Protein AF-A0A227J8V5-F1 (afdb_monomer_lite)

Secondary structure (DSSP, 8-state):
-----SEEEEE-TTS-EEEEE-S--PPPTT-SEEEEEEEEEEE-SS--EEEEEEEEEEEP---EEEE-------GGGSTTT-S---S-SEEEEE-EEE-TTS-EEEEEE-TTS-TTTT-EETTEEEEEEEEE-TTS-EEEEEEETTEEEEEEEE-TTSEEEEEE-S-----TT---------EEEEE--

Organism: Vibrio parahaemolyticus (NCBI:txid670)

pLDDT: mean 85.98, std 10.06, range [41.16, 97.94]

InterPro domains:
  IPR019959 T1SS-143 repeat-containing domain [TIGR03660] (1-89)
  IPR019959 T1SS-143 repeat-containing domain [TIGR03660] (93-189)

Radius of gyration: 26.36 Å; chains: 1; bounding box: 68×32×77 Å

Structure (mmCIF, N/CA/C/O backbone):
data_AF-A0A227J8V5-F1
#
_entry.id   AF-A0A227J8V5-F1
#
loop_
_atom_site.group_PDB
_atom_site.id
_atom_site.type_symbol
_atom_site.label_atom_id
_atom_site.label_alt_id
_atom_site.label_comp_id
_atom_site.label_asym_id
_atom_site.label_entity_id
_atom_site.label_seq_id
_atom_site.pdbx_PDB_ins_code
_atom_site.Cartn_x
_atom_site.Cartn_y
_atom_site.Cartn_z
_atom_site.occupancy
_atom_site.B_iso_or_equiv
_atom_site.auth_seq_id
_atom_site.auth_comp_id
_atom_site.auth_asym_id
_atom_site.auth_atom_id
_atom_site.pdbx_PDB_model_num
ATOM 1 N N . ALA A 1 1 ? -5.944 -15.728 23.467 1.00 41.16 1 ALA A N 1
ATOM 2 C CA . ALA A 1 1 ? -6.350 -14.507 24.187 1.00 41.16 1 ALA A CA 1
ATOM 3 C C . ALA A 1 1 ? -5.587 -14.437 25.507 1.00 41.16 1 ALA A C 1
ATOM 5 O O . ALA A 1 1 ? -5.782 -15.307 26.346 1.00 41.16 1 ALA A O 1
ATOM 6 N N . ASN A 1 2 ? -4.686 -13.463 25.667 1.00 51.44 2 ASN A N 1
ATOM 7 C CA . ASN A 1 2 ? -3.834 -13.316 26.860 1.00 51.44 2 ASN A CA 1
ATOM 8 C C . ASN A 1 2 ? -4.487 -12.498 27.997 1.00 51.44 2 ASN A C 1
ATOM 10 O O . ASN A 1 2 ? -3.800 -12.115 28.932 1.00 51.44 2 ASN A O 1
ATOM 14 N N . GLY A 1 3 ? -5.805 -12.258 27.952 1.00 58.00 3 GLY A N 1
ATOM 15 C CA . GLY A 1 3 ? -6.556 -11.708 29.089 1.00 58.00 3 GLY A CA 1
ATOM 16 C C . GLY A 1 3 ? -6.320 -10.227 29.408 1.00 58.00 3 GLY A C 1
ATOM 17 O O . GLY A 1 3 ? -6.699 -9.797 30.492 1.00 58.00 3 GLY A O 1
ATOM 18 N N . ASN A 1 4 ? -5.723 -9.451 28.498 1.00 74.69 4 ASN A N 1
ATOM 19 C CA . ASN A 1 4 ? -5.631 -7.999 28.656 1.00 74.69 4 ASN A CA 1
ATOM 20 C C . ASN A 1 4 ? -6.990 -7.350 28.327 1.00 74.69 4 ASN A C 1
ATOM 22 O O . ASN A 1 4 ? -7.610 -7.757 27.340 1.00 74.69 4 ASN A O 1
ATOM 26 N N . PRO A 1 5 ? -7.469 -6.384 29.130 1.00 77.06 5 PRO A N 1
ATOM 27 C CA . PRO A 1 5 ? -8.672 -5.628 28.802 1.00 77.06 5 PRO A CA 1
ATOM 28 C C . PRO A 1 5 ? -8.445 -4.787 27.537 1.00 77.06 5 PRO A C 1
ATOM 30 O O . PRO A 1 5 ? -7.383 -4.195 27.370 1.00 77.06 5 PRO A O 1
ATOM 33 N N . VAL A 1 6 ? -9.441 -4.757 26.647 1.00 83.00 6 VAL A N 1
ATOM 34 C CA . VAL A 1 6 ? -9.468 -3.881 25.456 1.00 83.00 6 VAL A CA 1
ATOM 35 C C . VAL A 1 6 ? -10.122 -2.531 25.760 1.00 83.00 6 VAL A C 1
ATOM 37 O O . VAL A 1 6 ? -9.788 -1.527 25.147 1.00 83.00 6 VAL A O 1
ATOM 40 N N . PHE A 1 7 ? -11.004 -2.473 26.760 1.00 90.00 7 PHE A N 1
ATOM 41 C CA . PHE A 1 7 ? -11.544 -1.233 27.308 1.00 90.00 7 PHE A CA 1
ATOM 42 C C . PHE A 1 7 ? -12.031 -1.432 28.746 1.00 90.00 7 PHE A C 1
ATOM 44 O O . PHE A 1 7 ? -12.361 -2.547 29.164 1.00 90.00 7 PHE A O 1
ATOM 51 N N . THR A 1 8 ? -12.185 -0.318 29.459 1.00 91.62 8 THR A N 1
ATOM 52 C CA . THR A 1 8 ? -12.817 -0.243 30.776 1.00 91.62 8 THR A CA 1
ATOM 53 C C . THR A 1 8 ? -13.949 0.787 30.758 1.00 91.62 8 THR A C 1
ATOM 55 O O . THR A 1 8 ? -13.747 1.939 30.379 1.00 91.62 8 THR A O 1
ATOM 58 N N . LEU A 1 9 ? -15.140 0.389 31.220 1.00 92.88 9 LEU A N 1
ATOM 59 C CA . LEU A 1 9 ? -16.269 1.286 31.486 1.00 92.88 9 LEU A CA 1
ATOM 60 C C . LEU A 1 9 ? -16.565 1.298 32.989 1.00 92.88 9 LEU A C 1
ATOM 62 O O . LEU A 1 9 ? -16.943 0.278 33.565 1.00 92.88 9 LEU A O 1
ATOM 66 N N . VAL A 1 10 ? -16.424 2.462 33.618 1.00 93.31 10 VAL A N 1
ATOM 67 C CA . VAL A 1 10 ? -16.809 2.690 35.017 1.00 93.31 10 VAL A CA 1
ATOM 68 C C . VAL A 1 10 ? -18.111 3.475 35.035 1.00 93.31 10 VAL A C 1
ATOM 70 O O . VAL A 1 10 ? -18.189 4.530 34.414 1.00 93.31 10 VAL A O 1
ATOM 73 N N . VAL A 1 11 ? -19.114 2.984 35.764 1.00 91.94 11 VAL A N 1
ATOM 74 C CA . VAL A 1 11 ? -20.383 3.684 36.008 1.00 91.94 11 VAL A CA 1
ATOM 75 C C . VAL A 1 11 ? -20.552 3.854 37.513 1.00 91.94 11 VAL A C 1
ATOM 77 O O . VAL A 1 11 ? -20.458 2.885 38.267 1.00 91.94 11 VAL A O 1
ATOM 80 N N . ASN A 1 12 ? -20.786 5.085 37.951 1.00 91.62 12 ASN A N 1
ATOM 81 C CA . ASN A 1 12 ? -20.906 5.449 39.356 1.00 91.62 12 ASN A CA 1
ATOM 82 C C . ASN A 1 12 ? -22.375 5.619 39.764 1.00 91.62 12 ASN A C 1
ATOM 84 O O . ASN A 1 12 ? -23.251 5.893 38.946 1.00 91.62 12 ASN A O 1
ATOM 88 N N . VAL A 1 13 ? -22.641 5.504 41.068 1.00 88.56 13 VAL A N 1
ATOM 89 C CA . VAL A 1 13 ? -23.993 5.651 41.645 1.00 88.56 13 VAL A CA 1
ATOM 90 C C . VAL A 1 13 ? -24.553 7.069 41.467 1.00 88.56 13 VAL A C 1
ATOM 92 O O . VAL A 1 13 ? -25.765 7.254 41.446 1.00 88.56 13 VAL A O 1
ATOM 95 N N . ASP A 1 14 ? -23.689 8.072 41.304 1.00 89.75 14 ASP A N 1
ATOM 96 C CA . ASP A 1 14 ? -24.091 9.453 41.007 1.00 89.75 14 ASP A CA 1
ATOM 97 C C . ASP A 1 14 ? -24.482 9.678 39.532 1.00 89.75 14 ASP A C 1
ATOM 99 O O . ASP A 1 14 ? -24.818 10.797 39.147 1.00 89.75 14 ASP A O 1
ATOM 103 N N . GLY A 1 15 ? -24.451 8.621 38.711 1.00 84.31 15 GLY A N 1
ATOM 104 C CA . GLY A 1 15 ? -24.783 8.656 37.290 1.00 84.31 15 GLY A CA 1
ATOM 105 C C . GLY A 1 15 ? -23.629 9.085 36.384 1.00 84.31 15 GLY A C 1
ATOM 106 O O . GLY A 1 15 ? -23.796 9.083 35.164 1.00 84.31 15 GLY A O 1
ATOM 107 N N . SER A 1 16 ? -22.461 9.431 36.934 1.00 91.38 16 SER A N 1
ATOM 108 C CA . SER A 1 16 ? -21.267 9.674 36.124 1.00 91.38 16 SER A CA 1
ATOM 109 C C . SER A 1 16 ? -20.705 8.366 35.565 1.00 91.38 16 SER A C 1
ATOM 111 O O . SER A 1 16 ? -20.787 7.308 36.194 1.00 91.38 16 SER A O 1
ATOM 113 N N . TYR A 1 17 ? -20.116 8.434 34.374 1.00 92.44 17 TYR A N 1
ATOM 114 C CA . TYR A 1 17 ? -19.448 7.301 33.749 1.00 92.44 17 TYR A CA 1
ATOM 115 C C . TYR A 1 17 ? -18.154 7.739 33.067 1.00 92.44 17 TYR A C 1
ATOM 117 O O . TYR A 1 17 ? -18.022 8.886 32.640 1.00 92.44 17 TYR A O 1
ATOM 125 N N . ASN A 1 18 ? -17.200 6.816 32.969 1.00 93.62 18 ASN A N 1
ATOM 126 C CA . ASN A 1 18 ? -15.945 7.007 32.253 1.00 93.62 18 ASN A CA 1
ATOM 127 C C . ASN A 1 18 ? -15.636 5.769 31.414 1.00 93.62 18 ASN A C 1
ATOM 129 O O . ASN A 1 18 ? -15.599 4.660 31.949 1.00 93.62 18 ASN A O 1
ATOM 133 N N . PHE A 1 19 ? -15.378 5.979 30.127 1.00 92.81 19 PHE A N 1
ATOM 134 C CA . PHE A 1 19 ? -14.901 4.952 29.211 1.00 92.81 19 PHE A CA 1
ATOM 135 C C . PHE A 1 19 ? -13.424 5.197 28.897 1.00 92.81 19 PHE A C 1
ATOM 137 O O . PHE A 1 19 ? -13.041 6.321 28.577 1.00 92.81 19 PHE A O 1
ATOM 144 N N . THR A 1 20 ? -12.615 4.146 28.971 1.00 90.44 20 THR A N 1
ATOM 145 C CA . THR A 1 20 ? -11.203 4.158 28.585 1.00 90.44 20 THR A CA 1
ATOM 146 C C . THR A 1 20 ? -10.969 3.029 27.591 1.00 90.44 20 THR A C 1
ATOM 148 O O . THR A 1 20 ? -11.209 1.873 27.931 1.00 90.44 20 THR A O 1
ATOM 151 N N . LEU A 1 21 ? -10.494 3.358 26.388 1.00 86.44 21 LEU A N 1
ATOM 152 C CA . LEU A 1 21 ? -9.985 2.377 25.431 1.00 86.44 21 LEU A CA 1
ATOM 153 C C . LEU A 1 21 ? -8.553 2.003 25.842 1.00 86.44 21 LEU A C 1
ATOM 155 O O . LEU A 1 21 ? -7.722 2.887 26.048 1.00 86.44 21 LEU A O 1
ATOM 159 N N . GLU A 1 22 ? -8.290 0.716 26.044 1.00 84.69 22 GLU A N 1
ATOM 160 C CA . GLU A 1 22 ? -7.028 0.198 26.606 1.00 84.69 22 GLU A CA 1
ATOM 161 C C . GLU A 1 22 ? -6.243 -0.667 25.610 1.00 84.69 22 GLU A C 1
ATOM 163 O O . GLU A 1 22 ? -5.077 -0.985 25.846 1.00 84.69 22 GLU A O 1
ATOM 168 N N . GLY A 1 23 ? -6.864 -1.016 24.486 1.00 73.94 23 GLY A N 1
ATOM 169 C CA . GLY A 1 23 ? -6.244 -1.693 23.358 1.00 73.94 23 GLY A CA 1
ATOM 170 C C . GLY A 1 23 ? -7.028 -1.448 22.069 1.00 73.94 23 GLY A C 1
ATOM 171 O O . GLY A 1 23 ? -8.127 -0.889 22.137 1.00 73.94 23 GLY A O 1
ATOM 172 N N . PRO A 1 24 ? -6.465 -1.862 20.922 1.00 72.00 24 PRO A N 1
ATOM 173 C CA . PRO A 1 24 ? -7.153 -1.782 19.641 1.00 72.00 24 PRO A CA 1
ATOM 174 C C . PRO A 1 24 ? -8.432 -2.619 19.662 1.00 72.00 24 PRO A C 1
ATOM 176 O O . PRO A 1 24 ? -8.541 -3.599 20.418 1.00 72.00 24 PRO A O 1
ATOM 179 N N . ILE A 1 25 ? -9.408 -2.201 18.865 1.00 77.62 25 ILE A N 1
ATOM 180 C CA . ILE A 1 25 ? -10.646 -2.938 18.648 1.00 77.62 25 ILE A CA 1
ATOM 181 C C . ILE A 1 25 ? -10.897 -2.970 17.161 1.00 77.62 25 ILE A C 1
ATOM 183 O O . ILE A 1 25 ? -11.103 -1.917 16.580 1.00 77.62 25 ILE A O 1
ATOM 187 N N . ASP A 1 26 ? -10.988 -4.188 16.650 1.00 75.69 26 ASP A N 1
ATOM 188 C CA . ASP A 1 26 ? -11.201 -4.449 15.244 1.00 75.69 26 ASP A CA 1
ATOM 189 C C . ASP A 1 26 ? -12.501 -3.838 14.709 1.00 75.69 26 ASP A C 1
ATOM 191 O O . ASP A 1 26 ? -13.592 -4.017 15.288 1.00 75.69 26 ASP A O 1
ATOM 195 N N . HIS A 1 27 ? -12.398 -3.172 13.561 1.00 73.81 27 HIS A N 1
ATOM 196 C CA . HIS A 1 27 ? -13.541 -2.629 12.834 1.00 73.81 27 HIS A CA 1
ATOM 197 C C . HIS A 1 27 ? -14.059 -3.617 11.789 1.00 73.81 27 HIS A C 1
ATOM 199 O O . HIS A 1 27 ? -13.485 -4.661 11.492 1.00 73.81 27 HIS A O 1
ATOM 205 N N . ALA A 1 28 ? -15.259 -3.353 11.274 1.00 71.69 28 ALA A N 1
ATOM 206 C CA . ALA A 1 28 ? -15.729 -4.109 10.122 1.00 71.69 28 ALA A CA 1
ATOM 207 C C . ALA A 1 28 ? -15.007 -3.589 8.877 1.00 71.69 28 ALA A C 1
ATOM 209 O O . ALA A 1 28 ? -14.977 -2.383 8.679 1.00 71.69 28 ALA A O 1
ATOM 210 N N . SER A 1 29 ? -14.540 -4.482 8.005 1.00 65.56 29 SER A N 1
ATOM 211 C CA . SER A 1 29 ? -13.832 -4.082 6.784 1.00 65.56 29 SER A CA 1
ATOM 212 C C . SER A 1 29 ? -14.536 -2.967 6.002 1.00 65.56 29 SER A C 1
ATOM 214 O O . SER A 1 29 ? -15.695 -3.113 5.589 1.00 65.56 29 SER A O 1
ATOM 216 N N . GLY A 1 30 ? -13.828 -1.848 5.822 1.00 61.72 30 GLY A N 1
ATOM 217 C CA . GLY A 1 30 ? -14.328 -0.630 5.177 1.00 61.72 30 GLY A CA 1
ATOM 218 C C . GLY A 1 30 ? -15.262 0.232 6.040 1.00 61.72 30 GLY A C 1
ATOM 219 O O . GLY A 1 30 ? -16.061 0.990 5.482 1.00 61.72 30 GLY A O 1
ATOM 220 N N . SER A 1 31 ? -15.222 0.093 7.368 1.00 72.44 31 SER A N 1
ATOM 221 C CA . SER A 1 31 ? -16.010 0.871 8.329 1.00 72.44 31 SER A CA 1
ATOM 222 C C . SER A 1 31 ? -15.104 1.657 9.265 1.00 72.44 31 SER A C 1
ATOM 224 O O . SER A 1 31 ? -14.488 1.074 10.141 1.00 72.44 31 SER A O 1
ATOM 226 N N . ASP A 1 32 ? -15.169 2.984 9.194 1.00 75.12 32 ASP A N 1
ATOM 227 C CA . ASP A 1 32 ? -14.361 3.863 10.050 1.00 75.12 32 ASP A CA 1
ATOM 228 C C . ASP A 1 32 ? -14.967 4.062 11.462 1.00 75.12 32 ASP A C 1
ATOM 230 O O . ASP A 1 32 ? -14.493 4.863 12.262 1.00 75.12 32 ASP A O 1
ATOM 234 N N . GLU A 1 33 ? -16.082 3.396 11.789 1.00 83.88 33 GLU A N 1
ATOM 235 C CA . GLU A 1 33 ? -16.745 3.534 13.091 1.00 83.88 33 GLU A CA 1
ATOM 236 C C . GLU A 1 33 ? -17.280 2.204 13.640 1.00 83.88 33 GLU A C 1
ATOM 238 O O . GLU A 1 33 ? -17.918 1.418 12.934 1.00 83.88 33 GLU A O 1
ATOM 243 N N . LEU A 1 34 ? -17.121 2.011 14.951 1.00 84.56 34 LEU A N 1
ATOM 244 C CA . LEU A 1 34 ? -17.750 0.955 15.737 1.00 84.56 34 LEU A CA 1
ATOM 245 C C . LEU A 1 34 ? -18.481 1.565 16.936 1.00 84.56 34 LEU A C 1
ATOM 247 O O . LEU A 1 34 ? -17.883 2.200 17.802 1.00 84.56 34 LEU A O 1
ATOM 251 N N . THR A 1 35 ? -19.795 1.348 17.028 1.00 90.00 35 THR A N 1
ATOM 252 C CA . THR A 1 35 ? -20.592 1.813 18.175 1.00 90.00 35 THR A CA 1
ATOM 253 C C . THR A 1 35 ? -20.874 0.677 19.155 1.00 90.00 35 THR A C 1
ATOM 255 O O . THR A 1 35 ? -21.611 -0.262 18.847 1.00 90.00 35 THR A O 1
ATOM 258 N N . LEU A 1 36 ? -20.359 0.804 20.377 1.00 90.50 36 LEU A N 1
ATOM 259 C CA . LEU A 1 36 ? -20.665 -0.060 21.511 1.00 90.50 36 LEU A CA 1
ATOM 260 C C . LEU A 1 36 ? -21.817 0.535 22.326 1.00 90.50 36 LEU A C 1
ATOM 262 O O . LEU A 1 36 ? -21.757 1.671 22.791 1.00 90.50 36 LEU A O 1
ATOM 266 N N . ASN A 1 37 ? -22.877 -0.249 22.520 1.00 93.38 37 ASN A N 1
ATOM 267 C CA . ASN A 1 37 ? -24.043 0.158 23.299 1.00 93.38 37 ASN A CA 1
ATOM 268 C C . ASN A 1 37 ? -24.051 -0.560 24.646 1.00 93.38 37 ASN A C 1
ATOM 270 O O . ASN A 1 37 ? -24.252 -1.775 24.703 1.00 93.38 37 ASN A O 1
ATOM 274 N N . PHE A 1 38 ? -23.887 0.196 25.729 1.00 93.31 38 PHE A N 1
ATOM 275 C CA . PHE A 1 38 ? -23.912 -0.342 27.086 1.00 93.31 38 PHE A CA 1
ATOM 276 C C . PHE A 1 38 ? -25.267 -0.050 27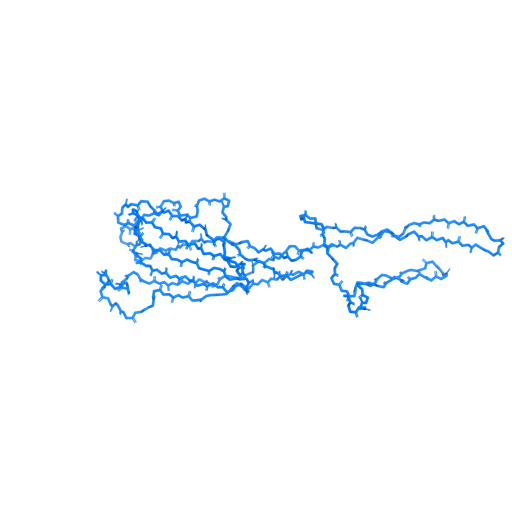.741 1.00 93.31 38 PHE A C 1
ATOM 278 O O . PHE A 1 38 ? -25.518 1.092 28.141 1.00 93.31 38 PHE A O 1
ATOM 285 N N . PRO A 1 39 ? -26.170 -1.043 27.844 1.00 93.75 39 PRO A N 1
ATOM 286 C CA . PRO A 1 39 ? -27.417 -0.867 28.570 1.00 93.75 39 PRO A CA 1
ATOM 287 C C . PRO A 1 39 ? -27.129 -0.770 30.070 1.00 93.75 39 PRO A C 1
ATOM 289 O O . PRO A 1 39 ? -26.442 -1.617 30.643 1.00 93.75 39 PRO A O 1
ATOM 292 N N . ILE A 1 40 ? -27.687 0.249 30.712 1.00 93.00 40 ILE A N 1
ATOM 293 C CA . ILE A 1 40 ? -27.603 0.466 32.155 1.00 93.00 40 ILE A CA 1
ATOM 294 C C . ILE A 1 40 ? -28.998 0.463 32.772 1.00 93.00 40 ILE A C 1
ATOM 296 O O . ILE A 1 40 ? -29.985 0.837 32.133 1.00 93.00 40 ILE A O 1
ATOM 300 N N . ILE A 1 41 ? -29.069 0.053 34.035 1.00 93.62 41 ILE A N 1
ATOM 301 C CA . ILE A 1 41 ? -30.289 0.063 34.839 1.00 93.62 41 ILE A CA 1
ATOM 302 C C . ILE A 1 41 ? -29.984 0.822 36.127 1.00 93.62 41 ILE A C 1
ATOM 304 O O . ILE A 1 41 ? -29.073 0.456 36.866 1.00 93.62 41 ILE A O 1
ATOM 308 N N . ALA A 1 42 ? -30.758 1.867 36.394 1.00 91.06 42 ALA A N 1
ATOM 309 C CA . ALA A 1 42 ? -30.816 2.523 37.688 1.00 91.06 42 ALA A CA 1
ATOM 310 C C . ALA A 1 42 ? -31.949 1.894 38.505 1.00 91.06 42 ALA A C 1
ATOM 312 O O . ALA A 1 42 ? -33.026 1.637 37.971 1.00 91.06 42 ALA A O 1
ATOM 313 N N . THR A 1 43 ? -31.699 1.633 39.785 1.00 93.69 43 THR A N 1
ATOM 314 C CA . THR A 1 43 ? -32.702 1.171 40.754 1.00 93.69 43 THR A CA 1
ATOM 315 C C . THR A 1 43 ? -32.716 2.164 41.905 1.00 93.69 43 THR A C 1
ATOM 317 O O . THR A 1 43 ? -31.642 2.501 42.413 1.00 93.69 43 THR A O 1
ATOM 320 N N . ASP A 1 44 ? -33.886 2.667 42.284 1.00 90.88 44 ASP A N 1
ATOM 321 C CA . ASP A 1 44 ? -34.011 3.546 43.445 1.00 90.88 44 ASP A CA 1
ATOM 322 C C . ASP A 1 44 ? -34.140 2.753 44.758 1.00 90.88 44 ASP A C 1
ATOM 324 O O . ASP A 1 44 ? -33.861 1.554 44.827 1.00 90.88 44 ASP A O 1
ATOM 328 N N . PHE A 1 45 ? -34.453 3.448 45.851 1.00 92.75 45 PHE A N 1
ATOM 329 C CA . PHE A 1 45 ? -34.387 2.869 47.190 1.00 92.75 45 PHE A CA 1
ATOM 330 C C . PHE A 1 45 ? -35.502 1.851 47.473 1.00 92.75 45 PHE A C 1
ATOM 332 O O . PHE A 1 45 ? -35.279 0.901 48.226 1.00 92.75 45 PHE A O 1
ATOM 339 N N . ASP A 1 46 ? -36.692 2.048 46.910 1.00 93.25 46 ASP A N 1
ATOM 340 C CA . ASP A 1 46 ? -37.848 1.161 47.054 1.00 93.25 46 ASP A CA 1
ATOM 341 C C . ASP A 1 46 ? -37.983 0.143 45.913 1.00 93.25 46 ASP A C 1
ATOM 343 O O . ASP A 1 46 ? -38.793 -0.782 46.021 1.00 93.25 46 ASP A O 1
ATOM 347 N N . GLY A 1 47 ? -37.100 0.210 44.915 1.00 93.06 47 GLY A N 1
ATOM 348 C CA . GLY A 1 47 ? -36.874 -0.855 43.941 1.00 93.06 47 GLY A CA 1
ATOM 349 C C . GLY A 1 47 ? -37.481 -0.588 42.569 1.00 93.06 47 GLY A C 1
ATOM 350 O O . GLY A 1 47 ? -37.494 -1.502 41.737 1.00 93.06 47 GLY A O 1
ATOM 351 N N . ASP A 1 48 ? -37.954 0.631 42.312 1.00 96.31 48 ASP A N 1
ATOM 352 C CA . ASP A 1 48 ? -38.339 1.049 40.973 1.00 96.31 48 ASP A CA 1
ATOM 353 C C . ASP A 1 48 ? -37.090 1.137 40.090 1.00 96.31 48 ASP A C 1
ATOM 355 O O . ASP A 1 48 ? -35.994 1.508 40.521 1.00 96.31 48 ASP A O 1
ATOM 359 N N . THR A 1 49 ? -37.248 0.756 38.822 1.00 96.00 49 THR A N 1
ATOM 360 C CA . THR A 1 49 ? -36.137 0.692 37.868 1.00 96.00 49 THR A CA 1
ATOM 361 C C . THR A 1 49 ? -36.366 1.593 36.669 1.00 96.00 49 THR A C 1
ATOM 363 O O . THR A 1 49 ? -37.484 1.752 36.180 1.00 96.00 49 THR A O 1
ATOM 366 N N . SER A 1 50 ? -35.274 2.158 36.167 1.00 94.25 50 SER A N 1
ATOM 367 C CA . SER A 1 50 ? -35.231 2.893 34.907 1.00 94.25 50 SER A CA 1
ATOM 368 C C . SER A 1 50 ? -34.011 2.456 34.108 1.00 94.25 50 SER A C 1
ATOM 370 O O . SER A 1 50 ? -32.958 2.180 34.679 1.00 94.25 50 SER A O 1
ATOM 372 N N . SER A 1 51 ? -34.142 2.378 32.787 1.00 94.75 51 SER A N 1
ATOM 373 C CA . SER A 1 51 ? -33.075 1.920 31.896 1.00 94.75 51 SER A CA 1
ATOM 374 C C . SER A 1 51 ? -32.652 3.004 30.916 1.00 94.75 51 SER A C 1
ATOM 376 O O . SER A 1 51 ? -33.498 3.726 30.387 1.00 94.75 51 SER A O 1
ATOM 378 N N . ALA A 1 52 ? -31.361 3.050 30.605 1.00 92.75 52 ALA A N 1
ATOM 379 C CA . ALA A 1 52 ? -30.795 3.888 29.553 1.00 92.75 52 ALA A CA 1
ATOM 380 C C . ALA A 1 52 ? -29.687 3.131 28.809 1.00 92.75 52 ALA A C 1
ATOM 382 O O . ALA A 1 52 ? -29.283 2.042 29.214 1.00 92.75 52 ALA A O 1
ATOM 383 N N . VAL A 1 53 ? -29.197 3.704 27.713 1.00 93.38 53 VAL A N 1
ATOM 384 C CA . VAL A 1 53 ? -28.058 3.173 26.958 1.00 93.38 53 VAL A CA 1
ATOM 385 C C . VAL A 1 53 ? -26.979 4.242 26.911 1.00 93.38 53 VAL A C 1
ATOM 387 O O . VAL A 1 53 ? -27.282 5.398 26.616 1.00 93.38 53 VAL A O 1
ATOM 390 N N . ILE A 1 54 ? -25.738 3.853 27.193 1.00 91.19 54 ILE A N 1
ATOM 391 C CA . ILE A 1 54 ? -24.554 4.676 26.943 1.00 91.19 54 ILE A CA 1
ATOM 392 C C . ILE A 1 54 ? -23.983 4.244 25.585 1.00 91.19 54 ILE A C 1
ATOM 394 O O . ILE A 1 54 ? -23.442 3.136 25.501 1.00 91.19 54 ILE A O 1
ATOM 398 N N . PRO A 1 55 ? -24.124 5.058 24.522 1.00 93.19 55 PRO A N 1
ATOM 399 C CA . PRO A 1 55 ? -23.442 4.808 23.262 1.00 93.19 55 PRO A CA 1
ATOM 400 C C . PRO A 1 55 ? -21.985 5.278 23.360 1.00 93.19 55 PRO A C 1
ATOM 402 O O . PRO A 1 55 ? -21.716 6.406 23.778 1.00 93.19 55 PRO A O 1
ATOM 405 N N . VAL A 1 56 ? -21.051 4.419 22.965 1.00 89.44 56 VAL A N 1
ATOM 406 C CA . VAL A 1 56 ? -19.631 4.747 22.799 1.00 89.44 56 VAL A CA 1
ATOM 407 C C . VAL A 1 56 ? -19.253 4.455 21.355 1.00 89.44 56 VAL A C 1
ATOM 409 O O . VAL A 1 56 ? -19.281 3.300 20.943 1.00 89.44 56 VAL A O 1
ATOM 412 N N . THR A 1 57 ? -18.912 5.492 20.597 1.00 87.69 57 THR A N 1
ATOM 413 C CA . THR A 1 57 ? -18.406 5.355 19.227 1.00 87.69 57 THR A CA 1
ATOM 414 C C . THR A 1 57 ? -16.886 5.373 19.255 1.00 87.69 57 THR A C 1
ATOM 416 O O . THR A 1 57 ? -16.286 6.306 19.790 1.00 87.69 57 THR A O 1
ATOM 419 N N . ILE A 1 58 ? -16.287 4.331 18.697 1.00 84.94 58 ILE A N 1
ATOM 420 C CA . ILE A 1 58 ? -14.856 4.199 18.453 1.00 84.94 58 ILE A CA 1
ATOM 421 C C . ILE A 1 58 ? -14.656 4.481 16.970 1.00 84.94 58 ILE A C 1
ATOM 423 O O . ILE A 1 58 ? -15.304 3.851 16.137 1.00 84.94 58 ILE A O 1
ATOM 427 N N . VAL A 1 59 ? -13.819 5.463 16.665 1.00 79.31 59 VAL A N 1
ATOM 428 C CA . VAL A 1 59 ? -13.508 5.870 15.294 1.00 79.31 59 VAL A CA 1
ATOM 429 C C . VAL A 1 59 ? -12.179 5.233 14.924 1.00 79.31 59 VAL A C 1
ATOM 431 O O . VAL A 1 59 ? -11.230 5.364 15.696 1.00 79.31 59 VAL A O 1
ATOM 434 N N . ASP A 1 60 ? -12.165 4.541 13.795 1.00 71.31 60 ASP A N 1
ATOM 435 C CA . ASP A 1 60 ? -10.965 4.041 13.134 1.00 71.31 60 ASP A CA 1
ATOM 436 C C . ASP A 1 60 ? -10.447 5.085 12.139 1.00 71.31 60 ASP A C 1
ATOM 438 O O . ASP A 1 60 ? -11.214 5.911 11.626 1.00 71.31 60 ASP A O 1
ATOM 442 N N . ASP A 1 61 ? -9.146 5.096 11.896 1.00 65.94 61 ASP A N 1
ATOM 443 C CA . ASP A 1 61 ? -8.505 5.984 10.939 1.00 65.94 61 ASP A CA 1
ATOM 444 C C . ASP A 1 61 ? -7.636 5.212 9.952 1.00 65.94 61 ASP A C 1
ATOM 446 O O . ASP A 1 61 ? -6.709 4.508 10.317 1.00 65.94 61 ASP A O 1
ATOM 450 N N . GLN A 1 62 ? -7.881 5.445 8.661 1.00 69.75 62 GLN A N 1
ATOM 451 C CA . GLN A 1 62 ? -7.101 4.814 7.602 1.00 69.75 62 GLN A CA 1
ATOM 452 C C . GLN A 1 62 ? -5.616 5.208 7.661 1.00 69.75 62 GLN A C 1
ATOM 454 O O . GLN A 1 62 ? -5.281 6.395 7.836 1.00 69.75 62 GLN A O 1
ATOM 459 N N . PRO A 1 63 ? -4.704 4.261 7.378 1.00 77.81 63 PRO A N 1
ATOM 460 C CA . PRO A 1 63 ? -3.287 4.534 7.382 1.00 77.81 63 PRO A CA 1
ATOM 461 C C . PRO A 1 63 ? -2.959 5.508 6.257 1.00 77.81 63 PRO A C 1
ATOM 463 O O . PRO A 1 63 ? -3.412 5.380 5.118 1.00 77.81 63 PRO A O 1
ATOM 466 N N . THR A 1 64 ? -2.120 6.494 6.559 1.00 80.50 64 THR A N 1
ATOM 467 C CA . THR A 1 64 ? -1.712 7.498 5.571 1.00 80.50 64 THR A CA 1
ATOM 468 C C . THR A 1 64 ? -0.225 7.379 5.277 1.00 80.50 64 THR A C 1
ATOM 470 O O . THR A 1 64 ? 0.609 7.502 6.179 1.00 80.50 64 THR A O 1
ATOM 473 N N . ILE A 1 65 ? 0.127 7.204 4.000 1.00 82.75 65 ILE A N 1
ATOM 474 C CA . ILE A 1 65 ? 1.516 7.286 3.533 1.00 82.75 65 ILE A CA 1
ATOM 475 C C . ILE A 1 65 ? 1.904 8.764 3.465 1.00 82.75 65 ILE A C 1
ATOM 477 O O . ILE A 1 65 ? 1.324 9.549 2.719 1.00 82.75 65 ILE A O 1
ATOM 481 N N . THR A 1 66 ? 2.877 9.154 4.282 1.00 78.25 66 THR A N 1
ATOM 482 C CA . THR A 1 66 ? 3.279 10.557 4.481 1.00 78.25 66 THR A CA 1
ATOM 483 C C . THR A 1 66 ? 4.538 10.938 3.715 1.00 78.25 66 THR A C 1
ATOM 485 O O . THR A 1 66 ? 4.752 12.122 3.454 1.00 78.25 66 THR A O 1
ATOM 488 N N . ASN A 1 67 ? 5.367 9.960 3.347 1.00 72.94 67 ASN A N 1
ATOM 489 C CA . ASN A 1 67 ? 6.549 10.187 2.528 1.00 72.94 67 ASN A CA 1
ATOM 490 C C . ASN A 1 67 ? 6.906 8.952 1.693 1.00 72.94 67 ASN A C 1
ATOM 492 O O . ASN A 1 67 ? 6.783 7.814 2.161 1.00 72.94 67 ASN A O 1
ATOM 496 N N . VAL A 1 68 ? 7.409 9.215 0.488 1.00 74.12 68 VAL A N 1
ATOM 497 C CA . VAL A 1 68 ? 8.031 8.245 -0.414 1.00 74.12 68 VAL A CA 1
ATOM 498 C C . VAL A 1 68 ? 9.348 8.859 -0.868 1.00 74.12 68 VAL A C 1
ATOM 500 O O . VAL A 1 68 ? 9.353 9.962 -1.413 1.00 74.12 68 VAL A O 1
ATOM 503 N N . ASP A 1 69 ? 10.459 8.165 -0.640 1.00 71.19 69 ASP A N 1
ATOM 504 C CA . ASP A 1 69 ? 11.746 8.630 -1.148 1.00 71.19 69 ASP A CA 1
ATOM 505 C C . ASP A 1 69 ? 11.759 8.534 -2.679 1.00 71.19 69 ASP A C 1
ATOM 507 O O . ASP A 1 69 ? 11.417 7.498 -3.247 1.00 71.19 69 ASP A O 1
ATOM 511 N N . SER A 1 70 ? 12.136 9.620 -3.358 1.00 70.19 70 SER A N 1
ATOM 512 C CA . SER A 1 70 ? 12.399 9.574 -4.795 1.00 70.19 70 SER A CA 1
ATOM 513 C C . SER A 1 70 ? 13.672 8.775 -5.041 1.00 70.19 70 SER A C 1
ATOM 515 O O . SER A 1 70 ? 14.711 9.072 -4.445 1.00 70.19 70 SER A O 1
ATOM 517 N N . ILE A 1 71 ? 13.598 7.813 -5.949 1.00 74.44 71 ILE A N 1
ATOM 518 C CA . ILE A 1 71 ? 14.727 6.981 -6.347 1.00 74.44 71 ILE A CA 1
ATOM 519 C C . ILE A 1 71 ? 15.094 7.250 -7.807 1.00 74.44 71 ILE A C 1
ATOM 521 O O . ILE A 1 71 ? 14.220 7.508 -8.634 1.00 74.44 71 ILE A O 1
ATOM 525 N N . THR A 1 72 ? 16.388 7.190 -8.116 1.00 81.44 72 THR A N 1
ATOM 526 C CA . THR A 1 72 ? 16.921 7.436 -9.461 1.00 81.44 72 THR A CA 1
ATOM 527 C C . THR A 1 72 ? 17.874 6.309 -9.826 1.00 81.44 72 THR A C 1
ATOM 529 O O . THR A 1 72 ? 18.715 5.919 -9.017 1.00 81.44 72 THR A O 1
ATOM 532 N N . VAL A 1 73 ? 17.725 5.800 -11.043 1.00 80.06 73 VAL A N 1
ATOM 533 C CA . VAL A 1 73 ? 18.603 4.818 -11.685 1.00 80.06 73 VAL A CA 1
ATOM 534 C C . VAL A 1 73 ? 18.886 5.310 -13.101 1.00 80.06 73 VAL A C 1
ATOM 536 O O . VAL A 1 73 ? 18.036 5.992 -13.676 1.00 80.06 73 VAL A O 1
ATOM 539 N N . ASP A 1 74 ? 20.061 4.986 -13.635 1.00 81.69 74 ASP A N 1
ATOM 540 C CA . ASP A 1 74 ? 20.466 5.385 -14.985 1.00 81.69 74 ASP A CA 1
ATOM 541 C C . ASP A 1 74 ? 20.447 4.177 -15.932 1.00 81.69 74 ASP A C 1
ATOM 543 O O . ASP A 1 74 ? 20.849 3.064 -15.583 1.00 81.69 74 ASP A O 1
ATOM 547 N N . GLU A 1 75 ? 19.959 4.387 -17.151 1.00 77.75 75 GLU A N 1
ATOM 548 C CA . GLU A 1 75 ? 19.992 3.373 -18.204 1.00 77.75 75 GLU A CA 1
ATOM 549 C C . GLU A 1 75 ? 21.411 3.143 -18.717 1.00 77.75 75 GLU A C 1
ATOM 551 O O . GLU A 1 75 ? 21.717 2.059 -19.225 1.00 77.75 75 GLU A O 1
ATOM 556 N N . ASP A 1 76 ? 22.296 4.134 -18.593 1.00 81.44 76 ASP A N 1
ATOM 557 C CA . ASP A 1 76 ? 23.685 4.005 -19.018 1.00 81.44 76 ASP A CA 1
ATOM 558 C C . ASP A 1 76 ? 24.527 3.086 -18.103 1.00 81.44 76 ASP A C 1
ATOM 560 O O . ASP A 1 76 ? 25.646 2.684 -18.464 1.00 81.44 76 ASP A O 1
ATOM 564 N N . ASP A 1 77 ? 23.926 2.670 -16.986 1.00 83.19 77 ASP A N 1
ATOM 565 C CA . ASP A 1 77 ? 24.424 1.647 -16.079 1.00 83.19 77 ASP A CA 1
ATOM 566 C C . ASP A 1 77 ? 23.971 0.227 -16.453 1.00 83.19 77 ASP A C 1
ATOM 568 O O . ASP A 1 77 ? 24.523 -0.763 -15.954 1.00 83.19 77 ASP A O 1
ATOM 572 N N . LEU A 1 78 ? 23.011 0.082 -17.377 1.00 83.88 78 LEU A N 1
ATOM 573 C CA . LEU A 1 78 ? 22.570 -1.224 -17.864 1.00 83.88 78 LEU A CA 1
ATOM 574 C C . LEU A 1 78 ? 23.665 -1.902 -18.690 1.00 83.88 78 LEU A C 1
ATOM 576 O O . LEU A 1 78 ? 24.183 -1.380 -19.687 1.00 83.88 78 LEU A O 1
ATOM 580 N N . SER A 1 79 ? 23.978 -3.141 -18.310 1.00 80.56 79 SER A N 1
ATOM 581 C CA . SER A 1 79 ? 25.014 -3.918 -18.983 1.00 80.56 79 SER A CA 1
ATOM 582 C C . SER A 1 79 ? 24.675 -4.167 -20.454 1.00 80.56 79 SER A C 1
ATOM 584 O O . SER A 1 79 ? 23.610 -4.680 -20.789 1.00 80.56 79 SER A O 1
ATOM 586 N N . GLY A 1 80 ? 25.610 -3.832 -21.346 1.00 75.25 80 GLY A N 1
ATOM 587 C CA . GLY A 1 80 ? 25.459 -4.048 -22.790 1.00 75.25 80 GLY A CA 1
ATOM 588 C C . GLY A 1 80 ? 24.580 -3.025 -23.520 1.00 75.25 80 GLY A C 1
ATOM 589 O O . GLY A 1 80 ? 24.493 -3.099 -24.746 1.00 75.25 80 GLY A O 1
ATOM 590 N N . VAL A 1 81 ? 23.994 -2.066 -22.800 1.00 74.94 81 VAL A N 1
ATOM 591 C CA . VAL A 1 81 ? 23.231 -0.940 -23.362 1.00 74.94 81 VAL A CA 1
ATOM 592 C C . VAL A 1 81 ? 24.012 0.365 -23.182 1.00 74.94 81 VAL A C 1
ATOM 594 O O . VAL A 1 81 ? 24.209 1.102 -24.149 1.00 74.94 81 VAL A O 1
ATOM 597 N N . GLY A 1 82 ? 24.505 0.613 -21.967 1.00 65.81 82 GLY A N 1
ATOM 598 C CA . GLY A 1 82 ? 25.046 1.899 -21.540 1.00 65.81 82 GLY A CA 1
ATOM 599 C C . GLY A 1 82 ? 26.554 2.120 -21.704 1.00 65.81 82 GLY A C 1
ATOM 600 O O . GLY A 1 82 ? 27.335 1.190 -21.945 1.00 65.81 82 GLY A O 1
ATOM 601 N N . SER A 1 83 ? 26.977 3.385 -21.579 1.00 69.81 83 SER A N 1
ATOM 602 C CA . SER A 1 83 ? 28.366 3.819 -21.792 1.00 69.81 83 SER A CA 1
ATOM 603 C C . SER A 1 83 ? 29.256 3.820 -20.548 1.00 69.81 83 SER A C 1
ATOM 605 O O . SER A 1 83 ? 30.471 3.669 -20.714 1.00 69.81 83 SER A O 1
ATOM 607 N N . ALA A 1 84 ? 28.691 4.009 -19.350 1.00 72.31 84 ALA A N 1
ATOM 608 C CA . ALA A 1 84 ? 29.440 4.164 -18.101 1.00 72.31 84 ALA A CA 1
ATOM 609 C C . ALA A 1 84 ? 29.487 2.857 -17.291 1.00 72.31 84 ALA A C 1
ATOM 611 O O . ALA A 1 84 ? 30.587 2.412 -16.949 1.00 72.31 84 ALA A O 1
ATOM 612 N N . GLN A 1 85 ? 28.341 2.182 -17.110 1.00 77.56 85 GLN A N 1
ATOM 613 C CA . GLN A 1 85 ? 28.229 0.882 -16.422 1.00 77.56 85 GLN A CA 1
ATOM 614 C C . GLN A 1 85 ? 28.907 0.857 -15.038 1.00 77.56 85 GLN A C 1
ATOM 616 O O . GLN A 1 85 ? 29.476 -0.170 -14.649 1.00 77.56 85 GLN A O 1
ATOM 621 N N . ASP A 1 86 ? 28.903 1.977 -14.311 1.00 76.75 86 ASP A N 1
ATOM 622 C CA . ASP A 1 86 ? 29.602 2.131 -13.029 1.00 76.75 86 ASP A CA 1
ATOM 623 C C . ASP A 1 86 ? 28.698 2.528 -11.849 1.00 76.75 86 ASP A C 1
ATOM 625 O O . ASP A 1 86 ? 29.153 2.471 -10.698 1.00 76.75 86 ASP A O 1
ATOM 629 N N . GLY A 1 87 ? 27.427 2.837 -12.099 1.00 77.00 87 GLY A N 1
ATOM 630 C CA . GLY A 1 87 ? 26.399 3.075 -11.094 1.00 77.00 87 GLY A CA 1
ATOM 631 C C . GLY A 1 87 ? 25.505 1.865 -10.802 1.00 77.00 87 GLY A C 1
ATOM 632 O O . GLY A 1 87 ? 25.907 0.701 -10.919 1.00 77.00 87 GLY A O 1
ATOM 633 N N . VAL A 1 88 ? 24.306 2.139 -10.283 1.00 81.94 88 VAL A N 1
ATOM 634 C CA . VAL A 1 88 ? 23.386 1.128 -9.741 1.00 81.94 88 VAL A CA 1
ATOM 635 C C . VAL A 1 88 ? 22.069 1.132 -10.503 1.00 81.94 88 VAL A C 1
ATOM 637 O O . VAL A 1 88 ? 21.437 2.164 -10.683 1.00 81.94 88 VAL A O 1
ATOM 640 N N . VAL A 1 89 ? 21.618 -0.061 -10.878 1.00 85.69 89 VAL A N 1
ATOM 641 C CA . VAL A 1 89 ? 20.321 -0.274 -11.543 1.00 85.69 89 VAL A CA 1
ATOM 642 C C . VAL A 1 89 ? 19.243 -0.760 -10.575 1.00 85.69 89 VAL A C 1
ATOM 644 O O . VAL A 1 89 ? 18.114 -1.003 -10.981 1.00 85.69 89 VAL A O 1
ATOM 647 N N . SER A 1 90 ? 19.586 -0.930 -9.295 1.00 89.06 90 SER A N 1
ATOM 648 C CA . SER A 1 90 ? 18.676 -1.375 -8.243 1.00 89.06 90 SER A CA 1
ATOM 649 C C . SER A 1 90 ? 18.805 -0.481 -7.022 1.00 89.06 90 SER A C 1
ATOM 651 O O . SER A 1 90 ? 19.917 -0.113 -6.630 1.00 89.06 90 SER A O 1
ATOM 653 N N . ILE A 1 91 ? 17.668 -0.134 -6.433 1.00 88.12 91 ILE A N 1
ATOM 654 C CA . ILE A 1 91 ? 17.593 0.780 -5.302 1.00 88.12 91 ILE A CA 1
ATOM 655 C C . ILE A 1 91 ? 16.447 0.400 -4.372 1.00 88.12 91 ILE A C 1
ATOM 657 O O . ILE A 1 91 ? 15.339 0.064 -4.797 1.00 88.12 91 ILE A O 1
ATOM 661 N N . ASP A 1 92 ? 16.752 0.457 -3.082 1.00 90.50 92 ASP A N 1
ATOM 662 C CA . ASP A 1 92 ? 15.816 0.186 -2.006 1.00 90.50 92 ASP A CA 1
ATOM 663 C C . ASP A 1 92 ? 15.245 1.494 -1.459 1.00 90.50 92 ASP A C 1
ATOM 665 O O . ASP A 1 92 ? 15.951 2.498 -1.329 1.00 90.50 92 ASP A O 1
ATOM 669 N N . GLY A 1 93 ? 13.976 1.458 -1.076 1.00 88.94 93 GLY A N 1
ATOM 670 C CA . GLY A 1 93 ? 13.302 2.550 -0.392 1.00 88.94 93 GLY A CA 1
ATOM 671 C C . GLY A 1 93 ? 12.357 2.036 0.684 1.00 88.94 93 GLY A C 1
ATOM 672 O O . GLY A 1 93 ? 12.157 0.829 0.855 1.00 88.94 93 GLY A O 1
ATOM 673 N N . LYS A 1 94 ? 11.784 2.962 1.454 1.00 90.50 94 LYS A N 1
ATOM 674 C CA . LYS A 1 94 ? 10.798 2.622 2.479 1.00 90.50 94 LYS A CA 1
ATOM 675 C C . LYS A 1 94 ? 9.726 3.693 2.606 1.00 90.50 94 LYS A C 1
ATOM 677 O O . LYS A 1 94 ? 10.032 4.879 2.707 1.00 90.50 94 LYS A O 1
ATOM 682 N N . PHE A 1 95 ? 8.469 3.267 2.641 1.00 88.75 95 PHE A N 1
ATOM 683 C CA . PHE A 1 95 ? 7.351 4.153 2.937 1.00 88.75 95 PHE A CA 1
ATOM 684 C C . PHE A 1 95 ? 7.394 4.609 4.393 1.00 88.75 95 PHE A C 1
ATOM 686 O O . PHE A 1 95 ? 7.700 3.835 5.304 1.00 88.75 95 PHE A O 1
ATOM 693 N N . THR A 1 96 ? 7.063 5.880 4.612 1.00 85.56 96 THR A N 1
ATOM 694 C CA . THR A 1 96 ? 6.768 6.389 5.953 1.00 85.56 96 THR A CA 1
ATOM 695 C C . THR A 1 96 ? 5.260 6.478 6.109 1.00 85.56 96 THR A C 1
ATOM 697 O O . THR A 1 96 ? 4.613 7.244 5.391 1.00 85.56 96 THR A O 1
ATOM 700 N N . THR A 1 97 ? 4.707 5.731 7.061 1.00 84.06 97 THR A N 1
ATOM 701 C CA . THR A 1 97 ? 3.257 5.593 7.236 1.00 84.06 97 THR A CA 1
ATOM 702 C C . THR A 1 97 ? 2.863 5.966 8.654 1.00 84.06 97 THR A C 1
ATOM 704 O O . THR A 1 97 ? 3.549 5.606 9.612 1.00 84.06 97 THR A O 1
ATOM 707 N N . THR A 1 98 ? 1.763 6.696 8.783 1.00 80.75 98 THR A N 1
ATOM 708 C CA . THR A 1 98 ? 1.069 6.864 10.060 1.00 80.75 98 THR A CA 1
ATOM 709 C C . THR A 1 98 ? 0.029 5.761 10.131 1.00 80.75 98 THR A C 1
ATOM 711 O O . THR A 1 98 ? -0.873 5.752 9.299 1.00 80.75 98 THR A O 1
ATOM 714 N N . GLU A 1 99 ? 0.203 4.823 11.061 1.00 70.62 99 GLU A N 1
ATOM 715 C CA . GLU A 1 99 ? -0.621 3.608 11.123 1.00 70.62 99 GLU A CA 1
ATOM 716 C C . GLU A 1 99 ? -2.026 3.859 11.693 1.00 70.62 99 GLU A C 1
ATOM 718 O O . GLU A 1 99 ? -2.913 3.073 11.425 1.00 70.62 99 GLU A O 1
ATOM 723 N N . GLY A 1 100 ? -2.248 4.985 12.380 1.00 69.06 100 GLY A N 1
ATOM 724 C CA . GLY A 1 100 ? -3.552 5.304 12.958 1.00 69.06 100 GLY A CA 1
ATOM 725 C C . GLY A 1 100 ? -3.832 4.524 14.247 1.00 69.06 100 GLY A C 1
ATOM 726 O O . GLY A 1 100 ? -2.972 4.484 15.139 1.00 69.06 100 GLY A O 1
ATOM 727 N N . SER A 1 101 ? -5.038 3.970 14.355 1.00 62.88 101 SER A N 1
ATOM 728 C CA . SER A 1 101 ? -5.591 3.182 15.460 1.00 62.88 101 SER A CA 1
ATOM 729 C C . SER A 1 101 ? -4.994 1.778 15.491 1.00 62.88 101 SER A C 1
ATOM 731 O O . SER A 1 101 ? -4.678 1.269 16.574 1.00 62.88 101 SER A O 1
ATOM 733 N N . ASP A 1 102 ? -4.750 1.209 14.313 1.00 67.50 102 ASP A N 1
ATOM 734 C CA . ASP A 1 102 ? -4.250 -0.145 14.125 1.00 67.50 102 ASP A CA 1
ATOM 735 C C . ASP A 1 102 ? -2.932 -0.175 13.348 1.00 67.50 102 ASP A C 1
ATOM 737 O O . ASP A 1 102 ? -2.275 0.842 13.140 1.00 67.50 102 ASP A O 1
ATOM 741 N N . ARG A 1 103 ? -2.426 -1.373 13.042 1.00 77.31 103 ARG A N 1
ATOM 742 C CA . ARG A 1 103 ? -1.133 -1.530 12.359 1.00 77.31 103 ARG A CA 1
ATOM 743 C C . ARG A 1 103 ? -1.347 -1.796 10.879 1.00 77.31 103 ARG A C 1
ATOM 745 O O . ARG A 1 103 ? -2.159 -2.644 10.527 1.00 77.31 103 ARG A O 1
ATOM 752 N N . VAL A 1 104 ? -0.505 -1.212 10.029 1.00 83.94 104 VAL A N 1
ATOM 753 C CA . VAL A 1 104 ? -0.477 -1.529 8.594 1.00 83.94 104 VAL A CA 1
ATOM 754 C C . VAL A 1 104 ? -0.107 -3.000 8.370 1.00 83.94 104 VAL A C 1
ATOM 756 O O . VAL A 1 104 ? 0.849 -3.516 8.959 1.00 83.94 104 VAL A O 1
ATOM 759 N N . VAL A 1 105 ? -0.850 -3.682 7.499 1.00 86.06 105 VAL A N 1
ATOM 760 C CA . VAL A 1 105 ? -0.664 -5.102 7.162 1.00 86.06 105 VAL A CA 1
ATOM 761 C C . VAL A 1 105 ? -0.296 -5.356 5.709 1.00 86.06 105 VAL A C 1
ATOM 763 O O . VAL A 1 105 ? 0.196 -6.443 5.419 1.00 86.06 105 VAL A O 1
ATOM 766 N N . SER A 1 106 ? -0.495 -4.404 4.796 1.00 90.19 106 SER A N 1
ATOM 767 C CA . SER A 1 106 ? -0.026 -4.541 3.414 1.00 90.19 106 SER A CA 1
ATOM 768 C C . SER A 1 106 ? 0.195 -3.205 2.718 1.00 90.19 106 SER A C 1
ATOM 770 O O . SER A 1 106 ? -0.469 -2.216 3.018 1.00 90.19 106 SER A O 1
ATOM 772 N N . TYR A 1 107 ? 1.094 -3.220 1.733 1.00 93.38 107 TYR A N 1
ATOM 773 C CA . TYR A 1 107 ? 1.329 -2.134 0.786 1.00 93.38 107 TYR A CA 1
ATOM 774 C C . TYR A 1 107 ? 1.191 -2.680 -0.637 1.00 93.38 107 TYR A C 1
ATOM 776 O O . TYR A 1 107 ? 1.741 -3.738 -0.946 1.00 93.38 107 TYR A O 1
ATOM 784 N N . GLN A 1 108 ? 0.487 -1.960 -1.504 1.00 93.88 108 GLN A N 1
ATOM 785 C CA . GLN A 1 108 ? 0.236 -2.348 -2.895 1.00 93.88 108 GLN A CA 1
ATOM 786 C C . GLN A 1 108 ? 0.226 -1.106 -3.793 1.00 93.88 108 GLN A C 1
ATOM 788 O O . GLN A 1 108 ? -0.050 -0.011 -3.314 1.00 93.88 108 GLN A O 1
ATOM 793 N N . LEU A 1 109 ? 0.518 -1.239 -5.087 1.00 92.31 109 LEU A N 1
ATOM 794 C CA . LEU A 1 109 ? 0.286 -0.155 -6.037 1.00 92.31 109 LEU A CA 1
ATOM 795 C C . LEU A 1 109 ? -1.212 0.116 -6.186 1.00 92.31 109 LEU A C 1
ATOM 797 O O . LEU A 1 109 ? -2.019 -0.809 -6.250 1.00 92.31 109 LEU A O 1
ATOM 801 N N . ASP A 1 110 ? -1.576 1.389 -6.308 1.00 90.50 110 ASP A N 1
ATOM 802 C CA . ASP A 1 110 ? -2.928 1.771 -6.699 1.00 90.50 110 ASP A CA 1
ATOM 803 C C . ASP A 1 110 ? -3.134 1.475 -8.191 1.00 90.50 110 ASP A C 1
ATOM 805 O O . ASP A 1 110 ? -2.806 2.277 -9.068 1.00 90.50 110 ASP A O 1
ATOM 809 N N . SER A 1 111 ? -3.706 0.312 -8.488 1.00 86.00 111 SER A N 1
ATOM 810 C CA . SER A 1 111 ? -4.015 -0.112 -9.854 1.00 86.00 111 SER A CA 1
ATOM 811 C C . SER A 1 111 ? -5.329 0.472 -10.397 1.00 86.00 111 SER A C 1
ATOM 813 O O . SER A 1 111 ? -5.872 -0.051 -11.374 1.00 86.00 111 SER A O 1
ATOM 815 N N . SER A 1 112 ? -5.900 1.513 -9.775 1.00 86.25 112 SER A N 1
ATOM 816 C CA . SER A 1 112 ? -7.118 2.178 -10.274 1.00 86.25 112 SER A CA 1
ATOM 817 C C . SER A 1 112 ? -6.901 2.922 -11.597 1.00 86.25 112 SER A C 1
ATOM 819 O O . SER A 1 112 ? -7.865 3.259 -12.292 1.00 86.25 112 SER A O 1
ATOM 821 N N . THR A 1 113 ? -5.639 3.143 -11.973 1.00 84.44 113 THR A N 1
ATOM 822 C CA . THR A 1 113 ? -5.218 3.737 -13.243 1.00 84.44 113 THR A CA 1
ATOM 823 C C . THR A 1 113 ? -4.181 2.861 -13.944 1.00 84.44 113 THR A C 1
ATOM 825 O O . THR A 1 113 ? -3.568 1.988 -13.332 1.00 84.44 113 THR A O 1
ATOM 828 N N . ASP A 1 114 ? -3.989 3.080 -15.246 1.00 87.88 114 ASP A N 1
ATOM 829 C CA . ASP A 1 114 ? -2.911 2.429 -15.991 1.00 87.88 114 ASP A CA 1
ATOM 830 C C . ASP A 1 114 ? -1.563 3.088 -15.649 1.00 87.88 114 ASP A C 1
ATOM 832 O O . ASP A 1 114 ? -1.249 4.186 -16.113 1.00 87.88 114 ASP A O 1
ATOM 836 N N . LEU A 1 115 ? -0.790 2.405 -14.801 1.00 89.69 115 LEU A N 1
ATOM 837 C CA . LEU A 1 115 ? 0.450 2.896 -14.193 1.00 89.69 115 LEU A CA 1
ATOM 838 C C . LEU A 1 115 ? 1.611 3.065 -15.176 1.00 89.69 115 LEU A C 1
ATOM 840 O O . LEU A 1 115 ? 2.558 3.793 -14.885 1.00 89.69 115 LEU A O 1
ATOM 844 N N . VAL A 1 116 ? 1.556 2.389 -16.323 1.00 92.06 116 VAL A N 1
ATOM 845 C CA . VAL A 1 116 ? 2.596 2.439 -17.364 1.00 92.06 116 VAL A CA 1
ATOM 846 C C . VAL A 1 116 ? 2.063 3.033 -18.667 1.00 92.06 116 VAL A C 1
ATOM 848 O O . VAL A 1 116 ? 2.671 2.878 -19.727 1.00 92.06 116 VAL A O 1
ATOM 851 N N . ALA A 1 117 ? 0.934 3.744 -18.598 1.00 92.00 117 ALA A N 1
ATOM 852 C CA . ALA A 1 117 ? 0.297 4.353 -19.754 1.00 92.00 117 ALA A CA 1
ATOM 853 C C . ALA A 1 117 ? 1.273 5.250 -20.531 1.00 92.00 117 ALA A C 1
ATOM 855 O O . ALA A 1 117 ? 1.776 6.254 -20.027 1.00 92.00 117 ALA A O 1
ATOM 856 N N . GLY A 1 118 ? 1.497 4.903 -21.799 1.00 90.50 118 GLY A N 1
ATOM 857 C CA . GLY A 1 118 ? 2.360 5.665 -22.701 1.00 90.50 118 GLY A CA 1
ATOM 858 C C . GLY A 1 118 ? 3.860 5.418 -22.528 1.00 90.50 118 GLY A C 1
ATOM 859 O O . GLY A 1 118 ? 4.628 6.011 -23.282 1.00 90.50 118 GLY A O 1
ATOM 860 N N . LEU A 1 119 ? 4.280 4.545 -21.605 1.00 93.94 119 LEU A N 1
ATOM 861 C CA . LEU A 1 119 ? 5.666 4.091 -21.537 1.00 93.94 119 LEU A CA 1
ATOM 862 C C . LEU A 1 119 ? 5.959 3.126 -22.687 1.00 93.94 119 LEU A C 1
ATOM 864 O O . LEU A 1 119 ? 5.185 2.202 -22.964 1.00 93.94 119 LEU A O 1
ATOM 868 N N . THR A 1 120 ? 7.103 3.322 -23.332 1.00 95.06 120 THR A N 1
ATOM 869 C CA . THR A 1 120 ? 7.628 2.399 -24.336 1.00 95.06 120 THR A CA 1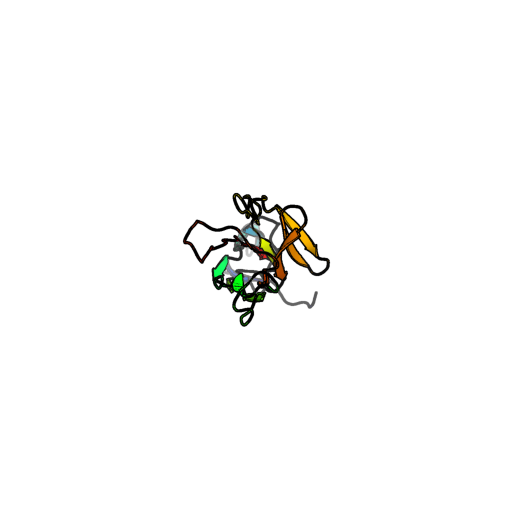
ATOM 870 C C . THR A 1 120 ? 9.062 2.015 -24.005 1.00 95.06 120 THR A C 1
ATOM 872 O O . THR A 1 120 ? 9.758 2.730 -23.289 1.00 95.06 120 THR A O 1
ATOM 875 N N . SER A 1 121 ? 9.495 0.868 -24.507 1.00 95.50 121 SER A N 1
ATOM 876 C CA . SER A 1 121 ? 10.886 0.427 -24.495 1.00 95.50 121 SER A CA 1
ATOM 877 C C . SER A 1 121 ? 11.228 -0.044 -25.899 1.00 95.50 121 SER A C 1
ATOM 879 O O . SER A 1 121 ? 10.556 -0.925 -26.443 1.00 95.50 121 SER A O 1
ATOM 881 N N . HIS A 1 122 ? 12.223 0.587 -26.523 1.00 92.44 122 HIS A N 1
ATOM 882 C CA . HIS A 1 122 ? 12.578 0.345 -27.923 1.00 92.44 122 HIS A CA 1
ATOM 883 C C . HIS A 1 122 ? 11.405 0.535 -28.905 1.00 92.44 122 HIS A C 1
ATOM 885 O O . HIS A 1 122 ? 11.344 -0.108 -29.954 1.00 92.44 122 HIS A O 1
ATOM 891 N N . GLY A 1 123 ? 10.482 1.442 -28.585 1.00 93.50 123 GLY A N 1
ATOM 892 C CA . GLY A 1 123 ? 9.280 1.738 -29.362 1.00 93.50 123 GLY A CA 1
ATOM 893 C C . GLY A 1 123 ? 8.101 0.794 -29.116 1.00 93.50 123 GLY A C 1
ATOM 894 O O . GLY A 1 123 ? 7.020 1.050 -29.648 1.00 93.50 123 GLY A O 1
ATOM 895 N N . GLU A 1 124 ? 8.271 -0.250 -28.304 1.00 97.25 124 GLU A N 1
ATOM 896 C CA . GLU A 1 124 ? 7.212 -1.196 -27.950 1.00 97.25 124 GLU A CA 1
ATOM 897 C C . GLU A 1 124 ? 6.564 -0.815 -26.618 1.00 97.25 124 GLU A C 1
ATOM 899 O O . GLU A 1 124 ? 7.235 -0.360 -25.694 1.00 97.25 124 GLU A O 1
ATOM 904 N N . ALA A 1 125 ? 5.246 -0.987 -26.507 1.00 96.94 125 ALA A N 1
ATOM 905 C CA . ALA A 1 125 ? 4.508 -0.610 -25.303 1.00 96.94 125 ALA A CA 1
ATOM 906 C C . ALA A 1 125 ? 4.914 -1.464 -24.093 1.00 96.94 125 ALA A C 1
ATOM 908 O O . ALA A 1 125 ? 4.977 -2.694 -24.181 1.00 96.94 125 ALA A O 1
ATOM 909 N N . VAL A 1 126 ? 5.130 -0.805 -22.953 1.00 97.25 126 VAL A N 1
ATOM 910 C CA . VAL A 1 126 ? 5.401 -1.478 -21.681 1.00 97.25 126 VAL A CA 1
ATOM 911 C C . VAL A 1 126 ? 4.097 -2.017 -21.095 1.00 97.25 126 VAL A C 1
ATOM 913 O O . VAL A 1 126 ? 3.082 -1.326 -21.037 1.00 97.25 126 VAL A O 1
ATOM 916 N N . VAL A 1 127 ? 4.136 -3.260 -20.630 1.00 96.19 127 VAL A N 1
ATOM 917 C CA . VAL A 1 127 ? 3.047 -3.943 -19.930 1.00 96.19 127 VAL A CA 1
ATOM 918 C C . VAL A 1 127 ? 3.517 -4.292 -18.529 1.00 96.19 127 VAL A C 1
ATOM 920 O O . VAL A 1 127 ? 4.542 -4.954 -18.376 1.00 96.19 127 VAL A O 1
ATOM 923 N N . LEU A 1 128 ? 2.749 -3.885 -17.519 1.00 96.50 128 LEU A N 1
ATOM 924 C CA . LEU A 1 128 ? 3.007 -4.191 -16.115 1.00 96.50 128 LEU A CA 1
ATOM 925 C C . LEU A 1 128 ? 2.119 -5.348 -15.649 1.00 96.50 128 LEU A C 1
ATOM 927 O O . LEU A 1 128 ? 0.903 -5.319 -15.839 1.00 96.50 128 LEU A O 1
ATOM 931 N N . VAL A 1 129 ? 2.719 -6.353 -15.017 1.00 96.38 129 VAL A N 1
ATOM 932 C CA . VAL A 1 129 ? 2.006 -7.494 -14.432 1.00 96.38 129 VAL A CA 1
ATOM 933 C C . VAL A 1 129 ? 2.273 -7.548 -12.936 1.00 96.38 129 VAL A C 1
ATOM 935 O O . VAL A 1 129 ? 3.423 -7.646 -12.519 1.00 96.38 129 VAL A O 1
ATOM 938 N N . GLU A 1 130 ? 1.208 -7.529 -12.139 1.00 96.56 130 GLU A N 1
ATOM 939 C CA . GLU A 1 130 ? 1.264 -7.752 -10.694 1.00 96.56 130 GLU A CA 1
ATOM 940 C C . GLU A 1 130 ? 1.194 -9.251 -10.364 1.00 96.56 130 GLU A C 1
ATOM 942 O O . GLU A 1 130 ? 0.407 -10.004 -10.941 1.00 96.56 130 GLU A O 1
ATOM 947 N N . THR A 1 131 ? 1.999 -9.678 -9.394 1.00 97.56 131 THR A N 1
ATOM 948 C CA . THR A 1 131 ? 1.955 -11.001 -8.772 1.00 97.56 131 THR A CA 1
ATOM 949 C C . THR A 1 131 ? 1.901 -10.850 -7.254 1.00 97.56 131 THR A C 1
ATOM 951 O O . THR A 1 131 ? 2.813 -10.286 -6.653 1.00 97.56 131 THR A O 1
ATOM 954 N N . ALA A 1 132 ? 0.853 -11.392 -6.630 1.00 97.00 132 ALA A N 1
ATOM 955 C CA . ALA A 1 132 ? 0.769 -11.522 -5.179 1.00 97.00 132 ALA A CA 1
ATOM 956 C C . ALA A 1 132 ? 1.602 -12.723 -4.702 1.00 97.00 132 ALA A C 1
ATOM 958 O O . ALA A 1 132 ? 1.419 -13.849 -5.180 1.00 97.00 132 ALA A O 1
ATOM 959 N N . ASN A 1 133 ? 2.500 -12.494 -3.748 1.00 97.38 133 ASN A N 1
ATOM 960 C CA . ASN A 1 133 ? 3.393 -13.514 -3.212 1.00 97.38 133 ASN A CA 1
ATOM 961 C C . ASN A 1 133 ? 2.814 -14.174 -1.954 1.00 97.38 133 ASN A C 1
ATOM 963 O O . ASN A 1 133 ? 1.978 -13.621 -1.241 1.00 97.38 133 ASN A O 1
ATOM 967 N N . ALA A 1 134 ? 3.288 -15.384 -1.647 1.00 96.50 134 ALA A N 1
ATOM 968 C CA . ALA A 1 134 ? 2.807 -16.155 -0.497 1.00 96.50 134 ALA A CA 1
ATOM 969 C C . ALA A 1 134 ? 3.165 -15.532 0.867 1.00 96.50 134 ALA A C 1
ATOM 971 O O . ALA A 1 134 ? 2.570 -15.900 1.878 1.00 96.5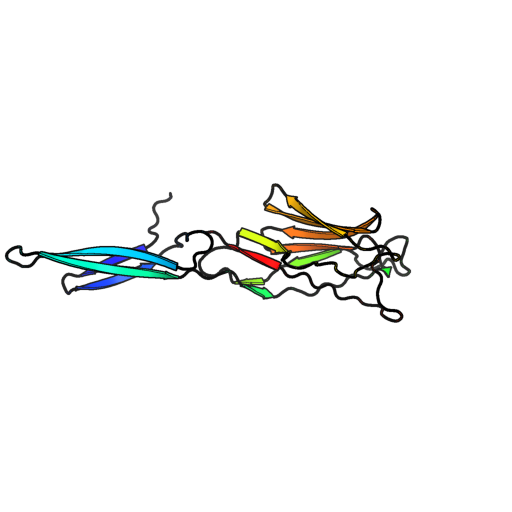0 134 ALA A O 1
ATOM 972 N N . ASP A 1 135 ? 4.142 -14.626 0.903 1.00 94.69 135 ASP A N 1
ATOM 973 C CA . ASP A 1 135 ? 4.557 -13.882 2.095 1.00 94.69 135 ASP A CA 1
ATOM 974 C C . ASP A 1 135 ? 3.783 -12.566 2.293 1.00 94.69 135 ASP A C 1
ATOM 976 O O . ASP A 1 135 ? 4.035 -11.868 3.272 1.00 94.69 135 ASP A O 1
ATOM 980 N N . GLY A 1 136 ? 2.838 -12.247 1.400 1.00 93.06 136 GLY A N 1
ATOM 981 C CA . GLY A 1 136 ? 2.039 -11.020 1.427 1.00 93.06 136 GLY A CA 1
ATOM 982 C C . GLY A 1 136 ? 2.666 -9.834 0.688 1.00 93.06 136 GLY A C 1
ATOM 983 O O . GLY A 1 136 ? 2.035 -8.784 0.612 1.00 93.06 136 GLY A O 1
ATOM 984 N N . SER A 1 137 ? 3.878 -9.977 0.142 1.00 96.56 137 SER A N 1
ATOM 985 C CA . SER A 1 137 ? 4.473 -8.966 -0.740 1.00 96.56 137 SER A CA 1
ATOM 986 C C . SER A 1 137 ? 3.845 -8.990 -2.140 1.00 96.56 137 SER A C 1
ATOM 988 O O . SER A 1 137 ? 3.215 -9.974 -2.544 1.00 96.56 137 SER A O 1
ATOM 990 N N . PHE A 1 138 ? 4.068 -7.925 -2.909 1.00 97.38 138 PHE A N 1
ATOM 991 C CA . PHE A 1 138 ? 3.678 -7.839 -4.317 1.00 97.38 138 PHE A CA 1
ATOM 992 C C . PHE A 1 138 ? 4.898 -7.622 -5.207 1.00 97.38 138 PHE A C 1
ATOM 994 O O . PHE A 1 138 ? 5.771 -6.807 -4.900 1.00 97.38 138 PHE A O 1
ATOM 1001 N N . THR A 1 139 ? 4.945 -8.330 -6.333 1.00 97.50 139 THR A N 1
ATOM 1002 C CA . THR A 1 139 ? 5.955 -8.143 -7.380 1.00 97.50 139 THR A CA 1
ATOM 1003 C C . THR A 1 139 ? 5.293 -7.627 -8.648 1.00 97.50 139 THR A C 1
ATOM 1005 O O . THR A 1 139 ? 4.339 -8.228 -9.137 1.00 97.50 139 THR A O 1
ATOM 1008 N N . TYR A 1 140 ? 5.825 -6.541 -9.197 1.00 97.31 140 TYR A N 1
ATOM 1009 C CA . TYR A 1 140 ? 5.374 -5.926 -10.438 1.00 97.31 140 TYR A CA 1
ATOM 1010 C C . TYR A 1 140 ? 6.469 -6.069 -11.484 1.00 97.31 140 TYR A C 1
ATOM 1012 O O . TYR A 1 140 ? 7.549 -5.502 -11.326 1.00 97.31 140 TYR A O 1
ATOM 1020 N N . SER A 1 141 ? 6.194 -6.823 -12.543 1.00 97.50 141 SER A N 1
ATOM 1021 C CA . SER A 1 141 ? 7.133 -7.046 -13.643 1.00 97.50 141 SER A CA 1
ATOM 1022 C C . SER A 1 141 ? 6.673 -6.291 -14.881 1.00 97.50 141 SER A C 1
ATOM 1024 O O . SER A 1 141 ? 5.590 -6.557 -15.411 1.00 97.50 141 SER A O 1
ATOM 1026 N N . ALA A 1 142 ? 7.497 -5.353 -15.337 1.00 97.31 142 ALA A N 1
ATOM 1027 C CA . ALA A 1 142 ? 7.281 -4.589 -16.553 1.00 97.31 142 ALA A CA 1
ATOM 1028 C C . ALA A 1 142 ? 8.024 -5.232 -17.724 1.00 97.31 142 ALA A C 1
ATOM 1030 O O . ALA A 1 142 ? 9.223 -5.501 -17.638 1.00 97.31 142 ALA A O 1
ATOM 1031 N N . THR A 1 143 ? 7.319 -5.464 -18.830 1.00 97.94 143 THR A N 1
ATOM 1032 C CA . THR A 1 143 ? 7.898 -6.048 -20.046 1.00 97.94 143 THR A CA 1
ATOM 1033 C C . THR A 1 143 ? 7.467 -5.302 -21.302 1.00 97.94 143 THR A C 1
ATOM 1035 O O . THR A 1 143 ? 6.357 -4.780 -21.354 1.00 97.94 143 THR A O 1
ATOM 1038 N N . ALA A 1 144 ? 8.316 -5.293 -22.328 1.00 97.94 144 ALA A N 1
ATOM 1039 C CA . ALA A 1 144 ? 7.999 -4.795 -23.667 1.00 97.94 144 ALA A CA 1
ATOM 1040 C C . ALA A 1 144 ? 8.401 -5.851 -24.706 1.00 97.94 144 ALA A C 1
ATOM 1042 O O . ALA A 1 144 ? 9.539 -6.326 -24.718 1.00 97.94 144 ALA A O 1
ATOM 1043 N N . ASP A 1 145 ? 7.439 -6.295 -25.520 1.00 95.88 145 ASP A N 1
ATOM 1044 C CA . ASP A 1 145 ? 7.591 -7.437 -26.444 1.00 95.88 145 ASP A CA 1
ATOM 1045 C C . ASP A 1 145 ? 8.208 -8.694 -25.776 1.00 95.88 145 ASP A C 1
ATOM 1047 O O . ASP A 1 145 ? 9.019 -9.422 -26.344 1.00 95.88 145 ASP A O 1
ATOM 1051 N N . GLY A 1 146 ? 7.858 -8.930 -24.505 1.00 93.69 146 GLY A N 1
ATOM 1052 C CA . GLY A 1 146 ? 8.362 -10.054 -23.708 1.00 93.69 146 GLY A CA 1
ATOM 1053 C C . GLY A 1 146 ? 9.772 -9.881 -23.127 1.00 93.69 146 GLY A C 1
ATOM 1054 O O . GLY A 1 146 ? 10.241 -10.784 -22.434 1.00 93.69 146 GLY A O 1
ATOM 1055 N N . ASN A 1 147 ? 10.434 -8.745 -23.358 1.00 95.62 147 ASN A N 1
ATOM 1056 C CA . ASN A 1 147 ? 11.721 -8.411 -22.745 1.00 95.62 147 ASN A CA 1
ATOM 1057 C C . ASN A 1 147 ? 11.504 -7.668 -21.418 1.00 95.62 147 ASN A C 1
ATOM 1059 O O . ASN A 1 147 ? 10.602 -6.830 -21.354 1.00 95.62 147 ASN A O 1
ATOM 1063 N N . PRO A 1 148 ? 12.295 -7.950 -20.368 1.00 95.81 148 PRO A N 1
ATOM 1064 C CA . PRO A 1 148 ? 12.186 -7.254 -19.089 1.00 95.81 148 PRO A CA 1
ATOM 1065 C C . PRO A 1 148 ? 12.608 -5.786 -19.220 1.00 95.81 148 PRO A C 1
ATOM 1067 O O . PRO A 1 148 ? 13.588 -5.475 -19.895 1.00 95.81 148 PRO A O 1
ATOM 1070 N N . VAL A 1 149 ? 11.858 -4.898 -18.568 1.00 95.81 149 VAL A N 1
ATOM 1071 C CA . VAL A 1 149 ? 12.119 -3.450 -18.527 1.00 95.81 149 VAL A CA 1
ATOM 1072 C C . VAL A 1 149 ? 12.440 -3.021 -17.101 1.00 95.81 149 VAL A C 1
ATOM 1074 O O . VAL A 1 149 ? 13.476 -2.413 -16.862 1.00 95.81 149 VAL A O 1
ATOM 1077 N N . PHE A 1 150 ? 11.598 -3.377 -16.134 1.00 95.62 150 PHE A N 1
ATOM 1078 C CA . PHE A 1 150 ? 11.901 -3.201 -14.718 1.00 95.62 150 PHE A CA 1
ATOM 1079 C C . PHE A 1 150 ? 11.094 -4.168 -13.855 1.00 95.62 150 PHE A C 1
ATOM 1081 O O . PHE A 1 150 ? 10.037 -4.662 -14.259 1.00 95.62 150 PHE A O 1
ATOM 1088 N N . THR A 1 151 ? 11.555 -4.350 -12.623 1.00 96.25 151 THR A N 1
ATOM 1089 C CA . THR A 1 1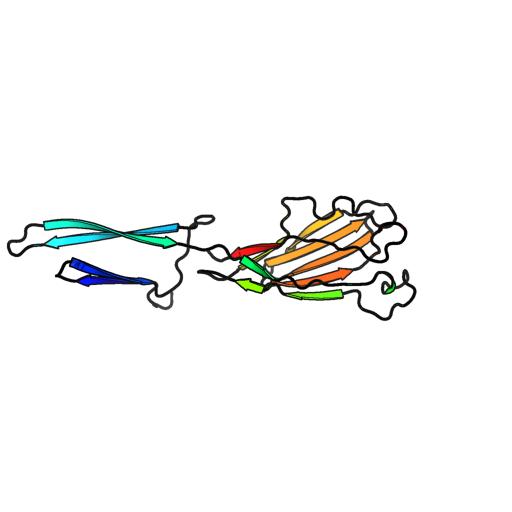51 ? 10.832 -5.044 -11.564 1.00 96.25 151 THR A CA 1
ATOM 1090 C C . THR A 1 151 ? 10.724 -4.145 -10.333 1.00 96.25 151 THR A C 1
ATOM 1092 O O . THR A 1 151 ? 11.708 -3.545 -9.906 1.00 96.25 151 THR A O 1
ATOM 1095 N N . LEU A 1 152 ? 9.532 -4.068 -9.741 1.00 95.31 152 LEU A N 1
ATOM 1096 C CA . LEU A 1 152 ? 9.293 -3.446 -8.438 1.00 95.31 152 LEU A CA 1
ATOM 1097 C C . LEU A 1 152 ? 8.780 -4.509 -7.465 1.00 95.31 152 LEU A C 1
ATOM 1099 O O . LEU A 1 152 ? 7.808 -5.203 -7.756 1.00 95.31 152 LEU A O 1
ATOM 1103 N N . VAL A 1 153 ? 9.409 -4.633 -6.302 1.00 96.31 153 VAL A N 1
ATOM 1104 C CA . VAL A 1 153 ? 8.936 -5.483 -5.203 1.00 96.31 153 VAL A CA 1
ATOM 1105 C C . VAL A 1 153 ? 8.506 -4.588 -4.055 1.00 96.31 153 VAL A C 1
ATOM 1107 O O . VAL A 1 153 ? 9.301 -3.775 -3.595 1.00 96.31 153 VAL A O 1
ATOM 1110 N N . VAL A 1 154 ? 7.270 -4.745 -3.586 1.00 95.62 154 VAL A N 1
ATOM 1111 C CA . VAL A 1 154 ? 6.721 -4.030 -2.429 1.00 95.62 154 VAL A CA 1
ATOM 1112 C C . VAL A 1 154 ? 6.489 -5.031 -1.303 1.00 95.62 154 VAL A C 1
ATOM 1114 O O . VAL A 1 154 ? 5.686 -5.956 -1.437 1.00 95.62 154 VAL A O 1
ATOM 1117 N N . ASN A 1 155 ? 7.213 -4.859 -0.200 1.00 95.44 155 ASN A N 1
ATOM 1118 C CA . ASN A 1 155 ? 7.171 -5.753 0.949 1.00 95.44 155 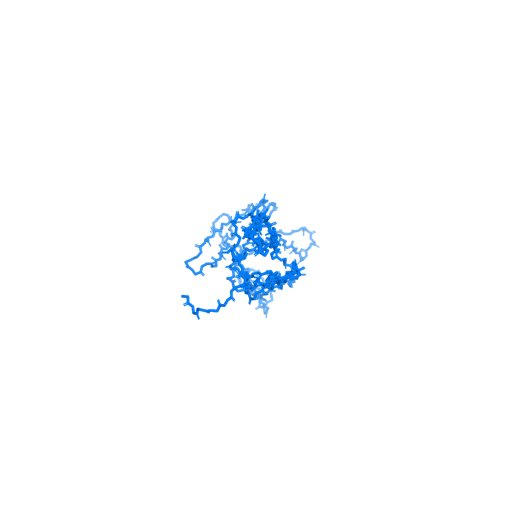ASN A CA 1
ATOM 1119 C C . ASN A 1 155 ? 6.098 -5.330 1.958 1.00 95.44 155 ASN A C 1
ATOM 1121 O O . ASN A 1 155 ? 5.723 -4.164 2.073 1.00 95.44 155 ASN A O 1
ATOM 1125 N N . VAL A 1 156 ? 5.671 -6.298 2.769 1.00 92.88 156 VAL A N 1
ATOM 1126 C CA . VAL A 1 156 ? 4.673 -6.117 3.836 1.00 92.88 156 VAL A CA 1
ATOM 1127 C C . VAL A 1 156 ? 5.097 -5.067 4.871 1.00 92.88 156 VAL A C 1
ATOM 1129 O O . VAL A 1 156 ? 4.256 -4.390 5.452 1.00 92.88 156 VAL A O 1
ATOM 1132 N N . ASP A 1 157 ? 6.401 -4.894 5.099 1.00 90.81 157 ASP A N 1
ATOM 1133 C CA . ASP A 1 157 ? 6.939 -3.939 6.077 1.00 90.81 157 ASP A CA 1
ATOM 1134 C C . ASP A 1 157 ? 7.078 -2.500 5.537 1.00 90.81 157 ASP A C 1
ATOM 1136 O O . ASP A 1 157 ? 7.684 -1.645 6.198 1.00 90.81 157 ASP A O 1
ATOM 1140 N N . GLY A 1 158 ? 6.570 -2.250 4.327 1.00 89.81 158 GLY A N 1
ATOM 1141 C CA . GLY A 1 158 ? 6.638 -0.969 3.632 1.00 89.81 158 GLY A CA 1
ATOM 1142 C C . GLY A 1 158 ? 7.986 -0.676 2.977 1.00 89.81 158 GLY A C 1
ATOM 1143 O O . GLY A 1 158 ? 8.155 0.409 2.420 1.00 89.81 158 GLY A O 1
ATOM 1144 N N . SER A 1 159 ? 8.958 -1.593 3.036 1.00 93.19 159 SER A N 1
ATOM 1145 C CA . SER A 1 159 ? 10.144 -1.498 2.182 1.00 93.19 159 SER A CA 1
ATOM 1146 C C . SER A 1 159 ? 9.807 -1.890 0.747 1.00 93.19 159 SER A C 1
ATOM 1148 O O . SER A 1 159 ? 8.913 -2.702 0.500 1.00 93.19 159 SER A O 1
ATOM 1150 N N . TYR A 1 160 ? 10.530 -1.327 -0.210 1.00 93.81 160 TYR A N 1
ATOM 1151 C CA . TYR A 1 160 ? 10.410 -1.707 -1.607 1.00 93.81 160 TYR A CA 1
ATOM 1152 C C . TYR A 1 160 ? 11.777 -1.712 -2.284 1.00 93.81 160 TYR A C 1
ATOM 1154 O O . TYR A 1 160 ? 12.692 -1.012 -1.853 1.00 93.81 160 TYR A O 1
ATOM 1162 N N . ASN A 1 161 ? 11.900 -2.498 -3.349 1.00 93.81 161 ASN A N 1
ATOM 1163 C CA . ASN A 1 161 ? 13.075 -2.530 -4.212 1.00 93.81 161 ASN A CA 1
ATOM 1164 C C . ASN A 1 161 ? 12.637 -2.324 -5.659 1.00 93.81 161 ASN A C 1
ATOM 1166 O O . ASN A 1 161 ? 11.783 -3.062 -6.155 1.00 93.81 161 ASN A O 1
ATOM 1170 N N . PHE A 1 162 ? 13.228 -1.339 -6.327 1.00 93.81 162 PHE A N 1
ATOM 1171 C CA . PHE A 1 162 ? 13.082 -1.145 -7.763 1.00 93.81 162 PHE A CA 1
ATOM 1172 C C . PHE A 1 162 ? 14.361 -1.591 -8.457 1.00 93.81 162 PHE A C 1
ATOM 1174 O O . PHE A 1 162 ? 15.453 -1.241 -8.015 1.00 93.81 162 PHE A O 1
ATOM 1181 N N . THR A 1 163 ? 14.226 -2.325 -9.555 1.00 93.69 163 THR A N 1
ATOM 1182 C CA . THR A 1 163 ? 15.342 -2.745 -10.398 1.00 93.69 163 THR A CA 1
ATOM 1183 C C . THR A 1 163 ? 15.016 -2.463 -11.857 1.00 93.69 163 THR A C 1
ATOM 1185 O O . THR A 1 163 ? 14.036 -2.985 -12.382 1.00 93.69 163 THR A O 1
ATOM 1188 N N . LEU A 1 164 ? 15.848 -1.660 -12.512 1.00 92.94 164 LEU A N 1
ATOM 1189 C CA . LEU A 1 164 ? 15.815 -1.434 -13.949 1.00 92.94 164 LEU A CA 1
ATOM 1190 C C . LEU A 1 164 ? 16.538 -2.582 -14.662 1.00 92.94 164 LEU A C 1
ATOM 1192 O O . LEU A 1 164 ? 17.649 -2.961 -14.294 1.00 92.94 164 LEU A O 1
ATOM 1196 N N . GLU A 1 165 ? 15.900 -3.141 -15.681 1.00 93.62 165 GLU A N 1
ATOM 1197 C CA . GLU A 1 165 ? 16.368 -4.331 -16.404 1.00 93.62 165 GLU A CA 1
ATOM 1198 C C . GLU A 1 165 ? 16.506 -4.087 -17.914 1.00 93.62 165 GLU A C 1
ATOM 1200 O O . GLU A 1 165 ? 17.248 -4.800 -18.591 1.00 93.62 165 GLU A O 1
ATOM 1205 N N . GLY A 1 166 ? 15.835 -3.059 -18.432 1.00 90.38 166 GLY A N 1
ATOM 1206 C CA . GLY A 1 166 ? 15.899 -2.614 -19.817 1.00 90.38 166 GLY A CA 1
ATOM 1207 C C . GLY A 1 166 ? 15.602 -1.115 -19.927 1.00 90.38 166 GLY A C 1
ATOM 1208 O O . GLY A 1 166 ? 15.062 -0.532 -18.987 1.00 90.38 166 GLY A O 1
ATOM 1209 N N . PRO A 1 167 ? 15.959 -0.476 -21.053 1.00 89.12 167 PRO A N 1
ATOM 1210 C CA . PRO A 1 167 ? 15.763 0.958 -21.230 1.00 89.12 167 PRO A CA 1
ATOM 1211 C C . PRO A 1 167 ? 14.279 1.306 -21.385 1.00 89.12 167 PRO A C 1
ATOM 1213 O O . PRO A 1 167 ? 13.481 0.497 -21.864 1.00 89.12 167 PRO A O 1
ATOM 1216 N N . ILE A 1 168 ? 13.918 2.528 -21.032 1.00 91.00 168 ILE A N 1
ATOM 1217 C CA . ILE A 1 168 ? 12.603 3.135 -21.183 1.00 91.00 168 ILE A CA 1
ATOM 1218 C C . ILE A 1 168 ? 12.765 4.362 -22.079 1.00 91.00 168 ILE A C 1
ATOM 1220 O O . ILE A 1 168 ? 13.523 5.291 -21.803 1.00 91.00 168 ILE A O 1
ATOM 1224 N N . ASP A 1 169 ? 12.011 4.396 -23.171 1.00 90.88 169 ASP A N 1
ATOM 1225 C CA . ASP A 1 169 ? 12.097 5.510 -24.099 1.00 90.88 169 ASP A CA 1
ATOM 1226 C C . ASP A 1 169 ? 11.605 6.798 -23.428 1.00 90.88 169 ASP A C 1
ATOM 1228 O O . ASP A 1 169 ? 10.504 6.881 -22.876 1.00 90.88 169 ASP A O 1
ATOM 1232 N N . HIS A 1 170 ? 12.415 7.840 -23.542 1.00 84.94 170 HIS A N 1
ATOM 1233 C CA . HIS A 1 170 ? 12.134 9.171 -23.030 1.00 84.94 170 HIS A CA 1
ATOM 1234 C C . HIS A 1 170 ? 12.214 10.208 -24.158 1.00 84.94 170 HIS A C 1
ATOM 1236 O O . HIS A 1 170 ? 12.600 9.921 -25.296 1.00 84.94 170 HIS A O 1
ATOM 1242 N N . ALA A 1 171 ? 11.757 11.432 -23.882 1.00 84.00 171 ALA A N 1
ATOM 1243 C CA . ALA A 1 171 ? 11.670 12.471 -24.903 1.00 84.00 171 ALA A CA 1
ATOM 1244 C C . ALA A 1 171 ? 13.043 12.772 -25.531 1.00 84.00 171 ALA A C 1
ATOM 1246 O O . ALA A 1 171 ? 14.075 12.739 -24.869 1.00 84.00 171 ALA A O 1
ATOM 1247 N N . ILE A 1 172 ? 13.052 13.133 -26.817 1.00 76.12 172 ILE A N 1
ATOM 1248 C CA . ILE A 1 172 ? 14.285 13.493 -27.528 1.00 76.12 172 ILE A CA 1
ATOM 1249 C C . ILE A 1 172 ? 14.932 14.703 -26.828 1.00 76.12 172 ILE A C 1
ATOM 1251 O O . ILE A 1 172 ? 14.311 15.765 -26.736 1.00 76.12 172 ILE A O 1
ATOM 1255 N N . ASN A 1 173 ? 16.197 14.562 -26.416 1.00 75.12 173 ASN A N 1
ATOM 1256 C CA . ASN A 1 173 ? 16.962 15.506 -25.577 1.00 75.12 173 ASN A CA 1
ATOM 1257 C C . ASN A 1 173 ? 16.543 15.571 -24.094 1.00 75.12 173 ASN A C 1
ATOM 1259 O O . ASN A 1 173 ? 16.873 16.551 -23.428 1.00 75.12 173 ASN A O 1
ATOM 1263 N N . SER A 1 174 ? 15.817 14.572 -23.597 1.00 77.62 174 SER A N 1
ATOM 1264 C CA . SER A 1 174 ? 15.763 14.255 -22.169 1.00 77.62 174 SER A CA 1
ATOM 1265 C C . SER A 1 174 ? 16.828 13.208 -21.870 1.00 77.62 174 SER A C 1
ATOM 1267 O O . SER A 1 174 ? 17.105 12.368 -22.721 1.00 77.62 174 SER A O 1
ATOM 1269 N N . ASP A 1 175 ? 17.408 13.272 -20.687 1.00 73.06 175 ASP A N 1
ATOM 1270 C CA . ASP A 1 175 ? 18.241 12.237 -20.070 1.00 73.06 175 ASP A CA 1
ATOM 1271 C C . ASP A 1 175 ? 17.575 11.662 -18.807 1.00 73.06 175 ASP A C 1
ATOM 1273 O O . ASP A 1 175 ? 18.114 10.767 -18.171 1.00 73.06 175 ASP A O 1
ATOM 1277 N N . GLU A 1 176 ? 16.379 12.148 -18.461 1.00 77.88 176 GLU A N 1
ATOM 1278 C CA . GLU A 1 176 ? 15.632 11.722 -17.281 1.00 77.88 176 GLU A CA 1
ATOM 1279 C C . GLU A 1 176 ? 14.165 11.426 -17.626 1.00 77.88 176 GLU A C 1
ATOM 1281 O O . GLU A 1 176 ? 13.546 12.086 -18.475 1.00 77.88 176 GLU A O 1
ATOM 1286 N N . LEU A 1 177 ? 13.597 10.446 -16.924 1.00 81.56 177 LEU A N 1
ATOM 1287 C CA . LEU A 1 177 ? 12.172 10.148 -16.901 1.00 81.56 177 LEU A CA 1
ATOM 1288 C C . LEU A 1 177 ? 11.740 9.834 -15.466 1.00 81.56 177 LEU A C 1
ATOM 1290 O O . LEU A 1 177 ? 12.227 8.894 -14.847 1.00 81.56 177 LEU A O 1
ATOM 1294 N N . THR A 1 178 ? 10.779 10.595 -14.945 1.00 83.88 178 THR A N 1
ATOM 1295 C CA . THR A 1 178 ? 10.187 10.322 -13.631 1.00 83.88 178 THR A CA 1
ATOM 1296 C C . THR A 1 178 ? 8.998 9.377 -13.767 1.00 83.88 178 THR A C 1
ATOM 1298 O O . THR A 1 178 ? 8.005 9.714 -14.417 1.00 83.88 178 THR A O 1
ATOM 1301 N N . LEU A 1 179 ? 9.060 8.229 -13.093 1.00 83.12 179 LEU A N 1
ATOM 1302 C CA . LEU A 1 179 ? 7.933 7.309 -12.949 1.00 83.12 179 LEU A CA 1
ATOM 1303 C C . LEU A 1 179 ? 7.225 7.560 -11.617 1.00 83.12 179 LEU A C 1
ATOM 1305 O O . LEU A 1 179 ? 7.868 7.654 -10.574 1.00 83.12 179 LEU A O 1
ATOM 1309 N N . ASN A 1 180 ? 5.897 7.675 -11.653 1.00 83.62 180 ASN A N 1
ATOM 1310 C CA . ASN A 1 180 ? 5.082 7.895 -10.461 1.00 83.62 180 ASN A CA 1
ATOM 1311 C C . ASN A 1 180 ? 4.182 6.688 -10.232 1.00 83.62 180 ASN A C 1
ATOM 1313 O O . ASN A 1 180 ? 3.269 6.428 -11.013 1.00 83.62 180 ASN A O 1
ATOM 1317 N N . PHE A 1 181 ? 4.437 5.987 -9.136 1.00 87.44 181 PHE A N 1
ATOM 1318 C CA . PHE A 1 181 ? 3.720 4.785 -8.752 1.00 87.44 181 PHE A CA 1
ATOM 1319 C C . PHE A 1 181 ? 2.942 5.054 -7.455 1.00 87.44 181 PHE A C 1
ATOM 1321 O O . PHE A 1 181 ? 3.543 5.046 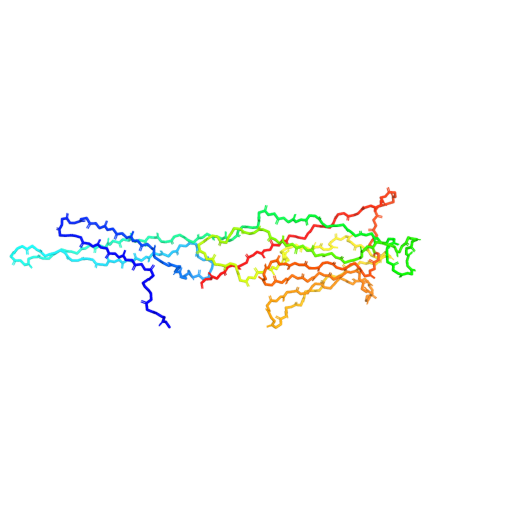-6.380 1.00 87.44 181 PHE A O 1
ATOM 1328 N N . PRO A 1 182 ? 1.635 5.371 -7.529 1.00 88.25 182 PRO A N 1
ATOM 1329 C CA . PRO A 1 182 ? 0.806 5.548 -6.342 1.00 88.25 182 PRO A CA 1
ATOM 1330 C C . PRO A 1 182 ? 0.720 4.238 -5.553 1.00 88.25 182 PRO A C 1
ATOM 1332 O O . PRO A 1 182 ? 0.643 3.160 -6.139 1.00 88.25 182 PRO A O 1
ATOM 1335 N N . ILE A 1 183 ? 0.734 4.340 -4.224 1.00 89.44 183 ILE A N 1
ATOM 1336 C CA . ILE A 1 183 ? 0.714 3.201 -3.298 1.00 89.44 183 ILE A CA 1
ATOM 1337 C C . ILE A 1 183 ? -0.493 3.341 -2.373 1.00 89.44 183 ILE A C 1
ATOM 1339 O O . ILE A 1 183 ? -0.798 4.437 -1.900 1.00 89.44 183 ILE A O 1
ATOM 1343 N N . ILE A 1 184 ? -1.135 2.216 -2.089 1.00 89.31 184 ILE A N 1
ATOM 1344 C CA . ILE A 1 184 ? -2.177 2.041 -1.084 1.00 89.31 184 ILE A CA 1
ATOM 1345 C C . ILE A 1 184 ? -1.575 1.244 0.073 1.00 89.31 184 ILE A C 1
ATOM 1347 O O . ILE A 1 184 ? -0.875 0.252 -0.144 1.00 89.31 184 ILE A O 1
ATOM 1351 N N . ALA A 1 185 ? -1.854 1.680 1.299 1.00 88.06 185 ALA A N 1
ATOM 1352 C CA . ALA A 1 185 ? -1.624 0.898 2.504 1.00 88.06 185 ALA A CA 1
ATOM 1353 C C . ALA A 1 185 ? -2.967 0.362 3.015 1.00 88.06 185 ALA A C 1
ATOM 1355 O O . ALA A 1 185 ? -3.982 1.050 2.923 1.00 88.06 185 ALA A O 1
ATOM 1356 N N . THR A 1 186 ? -2.964 -0.850 3.554 1.00 85.38 186 THR A N 1
ATOM 1357 C CA . THR A 1 186 ? -4.118 -1.450 4.236 1.00 85.38 186 THR A CA 1
ATOM 1358 C C . THR A 1 186 ? -3.669 -1.860 5.622 1.00 85.38 186 THR A C 1
ATOM 1360 O O . THR A 1 186 ? -2.599 -2.456 5.765 1.00 85.38 186 THR A O 1
ATOM 1363 N N . ASP A 1 187 ? -4.442 -1.513 6.632 1.00 77.38 187 ASP A N 1
ATOM 1364 C CA . ASP A 1 187 ? -4.257 -1.853 8.035 1.00 77.38 187 ASP A CA 1
ATOM 1365 C C . ASP A 1 187 ? -5.069 -3.074 8.458 1.00 77.38 187 ASP A C 1
ATOM 1367 O O . ASP A 1 187 ? -5.740 -3.734 7.661 1.00 77.38 187 ASP A O 1
ATOM 1371 N N . PHE A 1 188 ? -4.821 -3.485 9.696 1.00 72.00 188 PHE A N 1
ATOM 1372 C CA . PHE A 1 188 ? -5.523 -4.581 10.327 1.00 72.00 188 PHE A CA 1
ATOM 1373 C C . PHE A 1 188 ? -6.875 -4.067 10.813 1.00 72.00 188 PHE A C 1
ATOM 1375 O O . PHE A 1 188 ? -6.888 -3.197 11.673 1.00 72.00 188 PHE A O 1
ATOM 1382 N N . ASP A 1 189 ? -7.953 -4.651 10.284 1.00 63.81 189 ASP A N 1
ATOM 1383 C CA . ASP A 1 189 ? -9.254 -4.671 10.952 1.00 63.81 189 ASP A CA 1
ATOM 1384 C C . ASP A 1 189 ? -9.144 -5.568 12.189 1.00 63.81 189 ASP A C 1
ATOM 1386 O O . ASP A 1 189 ? -9.051 -6.815 12.041 1.00 63.81 189 ASP A O 1
#

Sequence (189 aa):
ANGNPVFTLVVNVDGSYNFTLEGPIDHASGSDELTLNFPIIATDFDGDTSSAVIPVTIVDDQPTITNVDSITVDEDDLSGVGSAQDGVVSIDGKFTTTEGSDRVVSYQLDSSTDLVAGLTSHGEAVVLVETANADGSFTYSATADGNPVFTLVVNVDGSYNFTLEGPIDHAINSDELTLNFPIIATDFD

Foldseek 3Di:
DPPDDQKDWDADLVRDIDIDGPAFDFDDVPDQKDKDWDKDWDADDVGDIDIDIDIDIDGFDFKDFPDWDFDDDAQLLAPPRHDPVPDAQKDKIFTDIDCTRFHWQAKDWPVPDDQQPPKDAPNFGKDWDWDQDPQRKIKIFIDGPNATAKIKIQDRRRMIMIGGHGDIDDDDPDRDDDRDTHMGIDGGD